Protein AF-A0A1Q7ZM59-F1 (afdb_monomer_lite)

Structure (mmCIF, N/CA/C/O backbone):
data_AF-A0A1Q7ZM59-F1
#
_entry.id   AF-A0A1Q7ZM59-F1
#
loop_
_atom_site.group_PDB
_atom_site.id
_atom_site.type_symbol
_atom_site.label_atom_id
_atom_site.label_alt_id
_atom_site.label_comp_id
_atom_site.label_asym_id
_atom_site.label_entity_id
_atom_site.label_seq_id
_atom_site.pdbx_PDB_ins_code
_atom_site.Cartn_x
_atom_site.Cartn_y
_atom_site.Cartn_z
_atom_site.occupancy
_atom_site.B_iso_or_equiv
_atom_site.auth_seq_id
_atom_site.auth_comp_id
_atom_site.auth_asym_id
_atom_site.auth_atom_id
_atom_site.pdbx_PDB_model_num
ATOM 1 N N . MET A 1 1 ? -10.257 23.407 2.665 1.00 45.22 1 MET A N 1
ATOM 2 C CA . MET A 1 1 ? -10.529 22.045 3.180 1.00 45.22 1 MET A CA 1
ATOM 3 C C . MET A 1 1 ? -11.907 22.000 3.833 1.00 45.22 1 MET A C 1
ATOM 5 O O . MET A 1 1 ? -12.238 22.964 4.520 1.00 45.22 1 MET A O 1
ATOM 9 N N . PRO A 1 2 ? -12.707 20.934 3.648 1.00 39.41 2 PRO A N 1
ATOM 10 C CA . PRO A 1 2 ? -13.997 20.777 4.325 1.00 39.41 2 PRO A CA 1
ATOM 11 C C . PRO A 1 2 ? -13.820 20.579 5.840 1.00 39.41 2 PRO A C 1
ATOM 13 O O . PRO A 1 2 ? -12.928 19.851 6.273 1.00 39.41 2 PRO A O 1
ATOM 16 N N . LYS A 1 3 ? -14.692 21.189 6.655 1.00 38.53 3 LYS A N 1
ATOM 17 C CA . LYS A 1 3 ? -14.668 21.105 8.133 1.00 38.53 3 LYS A CA 1
ATOM 18 C C . LYS A 1 3 ? -14.777 19.672 8.685 1.00 38.53 3 LYS A C 1
ATOM 20 O O . LYS A 1 3 ? -14.331 19.427 9.801 1.00 38.53 3 LYS A O 1
ATOM 25 N N . SER A 1 4 ? -15.332 18.731 7.920 1.00 41.28 4 SER A N 1
ATOM 26 C CA . SER A 1 4 ? -15.507 17.332 8.333 1.00 41.28 4 SER A CA 1
ATOM 27 C C . SER A 1 4 ? -14.197 16.543 8.417 1.00 41.28 4 SER A C 1
ATOM 29 O O . SER A 1 4 ? -14.085 15.667 9.266 1.00 41.28 4 SER A O 1
ATOM 31 N N . ALA A 1 5 ? -13.186 16.882 7.609 1.00 44.06 5 ALA A N 1
ATOM 32 C CA . ALA A 1 5 ? -11.885 16.208 7.642 1.00 44.06 5 ALA A CA 1
ATOM 33 C C . ALA A 1 5 ? -11.038 16.613 8.863 1.00 44.06 5 ALA A C 1
ATOM 35 O O . ALA A 1 5 ? -10.299 15.795 9.400 1.00 44.06 5 ALA A O 1
ATOM 36 N N . ARG A 1 6 ? -11.184 17.857 9.349 1.00 44.12 6 ARG A N 1
ATOM 37 C CA . ARG A 1 6 ? -10.455 18.353 10.532 1.00 44.12 6 ARG A CA 1
ATOM 38 C C . ARG A 1 6 ? -10.900 17.682 11.832 1.00 44.12 6 ARG A C 1
ATOM 40 O O . ARG A 1 6 ? -10.058 17.363 12.662 1.00 44.12 6 ARG A O 1
ATOM 47 N N . ARG A 1 7 ? -12.195 17.385 11.983 1.00 42.31 7 ARG A N 1
ATOM 48 C CA . ARG A 1 7 ? -12.730 16.757 13.206 1.00 42.31 7 ARG A CA 1
ATOM 49 C C . ARG A 1 7 ? -12.248 15.324 13.442 1.00 42.31 7 ARG A C 1
ATOM 51 O O . ARG A 1 7 ? -12.190 14.906 14.590 1.00 42.31 7 ARG A O 1
ATOM 58 N N . ALA A 1 8 ? -11.849 14.592 12.401 1.00 45.41 8 ALA A N 1
ATOM 59 C CA . ALA A 1 8 ? -11.234 13.270 12.565 1.00 45.41 8 ALA A CA 1
ATOM 60 C C . ALA A 1 8 ? -9.810 13.340 13.163 1.00 45.41 8 ALA A C 1
ATOM 62 O O . ALA A 1 8 ? -9.308 12.341 13.670 1.00 45.41 8 ALA A O 1
ATOM 63 N N . ALA A 1 9 ? -9.167 14.514 13.126 1.00 46.09 9 ALA A N 1
ATOM 64 C CA . ALA A 1 9 ? -7.798 14.730 13.592 1.00 46.09 9 ALA A CA 1
ATOM 65 C C . ALA A 1 9 ? -7.701 15.420 14.971 1.00 46.09 9 ALA A C 1
ATOM 67 O O . ALA A 1 9 ? -6.632 15.418 15.576 1.00 46.09 9 ALA A O 1
ATOM 68 N N . GLU A 1 10 ? -8.792 15.993 15.492 1.00 38.09 10 GLU A N 1
ATOM 69 C CA . GLU A 1 10 ? -8.786 16.866 16.685 1.00 38.09 10 GLU A CA 1
ATOM 70 C C . GLU A 1 10 ? -8.698 16.124 18.038 1.00 38.09 10 GLU A C 1
ATOM 72 O O . GLU A 1 10 ? -8.550 16.763 19.076 1.00 38.09 10 GLU A O 1
ATOM 77 N N . GLY A 1 11 ? -8.740 14.7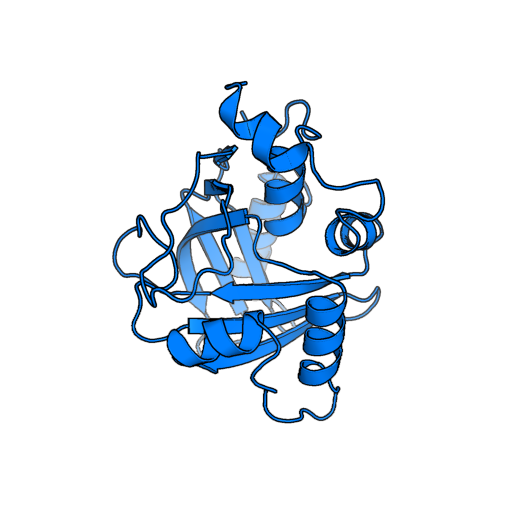87 18.051 1.00 38.75 11 GLY A N 1
ATOM 78 C CA . GLY A 1 11 ? -8.779 13.984 19.282 1.00 38.75 11 GLY A CA 1
ATOM 79 C C . GLY A 1 11 ? -7.482 13.285 19.689 1.00 38.75 11 GLY A C 1
ATOM 80 O O . GLY A 1 11 ? -7.510 12.512 20.642 1.00 38.75 11 GLY A O 1
ATOM 81 N N . VAL A 1 12 ? -6.359 13.479 18.988 1.00 43.91 12 VAL A N 1
ATOM 82 C CA . VAL A 1 12 ? -5.160 12.674 19.263 1.00 43.91 12 VAL A CA 1
ATOM 83 C C . VAL A 1 12 ? -3.925 13.552 19.445 1.00 43.91 12 VAL A C 1
ATOM 85 O O . VAL A 1 12 ? -3.435 14.199 18.518 1.00 43.91 12 VAL A O 1
ATOM 88 N N . THR A 1 13 ? -3.448 13.585 20.685 1.00 39.47 13 THR A N 1
ATOM 89 C CA . THR A 1 13 ? -2.282 14.323 21.175 1.00 39.47 13 THR A CA 1
ATOM 90 C C . THR A 1 13 ? -0.978 13.739 20.627 1.00 39.47 13 THR A C 1
ATOM 92 O O . THR A 1 13 ? -0.877 12.534 20.443 1.00 39.47 13 THR A O 1
ATOM 95 N N . ARG A 1 14 ? 0.027 14.608 20.401 1.00 38.72 14 ARG A N 1
ATOM 96 C CA . ARG A 1 14 ? 1.397 14.441 19.828 1.00 38.72 14 ARG A CA 1
ATOM 97 C C . ARG A 1 14 ? 2.054 13.040 19.727 1.00 38.72 14 ARG A C 1
ATOM 99 O O . ARG A 1 14 ? 2.905 12.865 18.856 1.00 38.72 14 ARG A O 1
ATOM 106 N N . GLN A 1 15 ? 1.673 12.027 20.501 1.00 48.38 15 GLN A N 1
ATOM 107 C CA . GLN A 1 15 ? 1.997 10.611 20.262 1.00 48.38 15 GLN A CA 1
ATOM 108 C C . GLN A 1 15 ? 1.377 10.034 18.964 1.00 48.38 15 GLN A C 1
ATOM 110 O O . GLN A 1 15 ? 1.897 9.061 18.427 1.00 48.38 15 GLN A O 1
ATOM 115 N N . THR A 1 16 ? 0.380 10.700 18.377 1.00 71.88 16 THR A N 1
ATOM 116 C CA . THR A 1 16 ? -0.575 10.251 17.338 1.00 71.88 16 THR A CA 1
ATOM 117 C C . THR A 1 16 ? -0.096 9.473 16.104 1.00 71.88 16 THR A C 1
ATOM 119 O O . THR A 1 16 ? -0.893 8.730 15.536 1.00 71.88 16 THR A O 1
ATOM 122 N N . TRP A 1 17 ? 1.144 9.621 15.639 1.00 86.50 17 TRP A N 1
ATOM 123 C CA . TRP A 1 17 ? 1.556 9.143 14.308 1.00 86.50 17 TRP A CA 1
ATOM 124 C C . TRP A 1 17 ? 2.933 8.472 14.325 1.00 86.50 17 TRP A C 1
ATOM 126 O O . TRP A 1 17 ? 3.764 8.735 13.460 1.00 86.50 17 TRP A O 1
ATOM 136 N N . ALA A 1 18 ? 3.201 7.637 15.335 1.00 87.50 18 ALA A N 1
ATOM 137 C CA . ALA A 1 18 ? 4.514 7.018 15.553 1.00 87.50 18 ALA A CA 1
ATOM 138 C C . ALA A 1 18 ? 5.056 6.289 14.308 1.00 87.50 18 ALA A C 1
ATOM 140 O O . ALA A 1 18 ? 6.168 6.586 13.885 1.00 87.50 18 ALA A O 1
ATOM 141 N N . VAL A 1 19 ? 4.241 5.444 13.663 1.00 88.88 19 VAL A N 1
ATOM 142 C CA . VAL A 1 19 ? 4.618 4.718 12.431 1.00 88.88 19 VAL A CA 1
ATOM 143 C C . VAL A 1 19 ? 4.991 5.668 11.291 1.00 88.88 19 VAL A C 1
ATOM 145 O O . VAL A 1 19 ? 5.983 5.460 10.603 1.00 88.88 19 VAL A O 1
ATOM 148 N N . TYR A 1 20 ? 4.219 6.739 11.095 1.00 90.00 20 TYR A N 1
ATOM 149 C CA . TYR A 1 20 ? 4.495 7.727 10.050 1.00 90.00 20 TYR A CA 1
ATOM 150 C C . TYR A 1 20 ? 5.773 8.520 10.334 1.00 90.00 20 TYR A C 1
ATOM 152 O O . TYR A 1 20 ? 6.576 8.734 9.433 1.00 90.00 20 TYR A O 1
ATOM 160 N N . ARG A 1 21 ? 6.010 8.919 11.589 1.00 88.81 21 ARG A N 1
ATOM 161 C CA . ARG A 1 21 ? 7.246 9.618 11.965 1.00 88.81 21 ARG A CA 1
ATOM 162 C C . ARG A 1 21 ? 8.478 8.733 11.803 1.00 88.81 21 ARG A C 1
ATOM 164 O O . ARG A 1 21 ? 9.453 9.200 11.232 1.00 88.81 21 ARG A O 1
ATOM 171 N N . ALA A 1 22 ? 8.400 7.479 12.240 1.00 86.00 22 ALA A N 1
ATOM 172 C CA . ALA A 1 22 ? 9.465 6.500 12.043 1.00 86.00 22 ALA A CA 1
ATOM 173 C C . ALA A 1 22 ? 9.734 6.278 10.539 1.00 86.00 22 ALA A C 1
ATOM 175 O O . ALA A 1 22 ? 10.873 6.300 10.082 1.00 86.00 22 ALA A O 1
ATOM 176 N N . GLY A 1 23 ? 8.674 6.234 9.724 1.00 85.44 23 GLY A N 1
ATOM 177 C CA . GLY A 1 23 ? 8.801 6.125 8.271 1.00 85.44 23 GLY A CA 1
ATOM 178 C C . GLY A 1 23 ? 9.510 7.316 7.616 1.00 85.44 23 GLY A C 1
ATOM 179 O O . GLY A 1 23 ? 10.153 7.138 6.586 1.00 85.44 23 GLY A O 1
ATOM 180 N N . LYS A 1 24 ? 9.448 8.524 8.204 1.00 85.00 24 LYS A N 1
ATOM 181 C CA . LYS A 1 24 ? 10.235 9.680 7.727 1.00 85.00 24 LYS A CA 1
ATOM 182 C C . LYS A 1 24 ? 11.731 9.528 8.000 1.00 85.00 24 LYS A C 1
ATOM 184 O O . LYS A 1 24 ? 12.518 10.098 7.256 1.00 85.00 24 LYS A O 1
ATOM 189 N N . SER A 1 25 ? 12.116 8.790 9.041 1.00 80.00 25 SER A N 1
ATOM 190 C CA . SER A 1 25 ? 13.517 8.504 9.374 1.00 80.00 25 SER A CA 1
ATOM 191 C C . SER A 1 25 ? 14.053 7.232 8.707 1.00 80.00 25 SER A C 1
ATOM 193 O O . SER A 1 25 ? 15.122 6.775 9.080 1.00 80.00 25 SER A O 1
ATOM 195 N N . GLY A 1 26 ? 13.327 6.652 7.745 1.00 70.31 26 GLY A N 1
ATOM 196 C CA . GLY A 1 26 ? 13.789 5.498 6.964 1.00 70.31 26 GLY A CA 1
ATOM 197 C C . GLY A 1 26 ? 13.505 4.126 7.580 1.00 70.31 26 GLY A C 1
ATOM 198 O O . GLY A 1 26 ? 13.622 3.134 6.873 1.00 70.31 26 GLY A O 1
ATOM 199 N N . ALA A 1 27 ? 13.044 4.060 8.833 1.00 69.75 27 ALA A N 1
ATOM 200 C CA . ALA A 1 27 ? 12.775 2.805 9.532 1.00 69.75 27 ALA A CA 1
ATOM 201 C C . ALA A 1 27 ? 11.332 2.754 10.037 1.00 69.75 27 ALA A C 1
ATOM 203 O O . ALA A 1 27 ? 10.945 3.539 10.904 1.00 69.75 27 ALA A O 1
ATOM 204 N N . ALA A 1 28 ? 10.510 1.841 9.517 1.00 79.25 28 ALA A N 1
ATOM 205 C CA . ALA A 1 28 ? 9.159 1.662 10.042 1.00 79.25 28 ALA A CA 1
ATOM 206 C C . ALA A 1 28 ? 8.563 0.292 9.750 1.00 79.25 28 ALA A C 1
ATOM 208 O O . ALA A 1 28 ? 8.441 -0.122 8.596 1.00 79.25 28 ALA A O 1
ATOM 209 N N . MET A 1 29 ? 8.007 -0.304 10.803 1.00 82.75 29 MET A N 1
ATOM 210 C CA . MET A 1 29 ? 7.057 -1.394 10.670 1.00 82.75 29 MET A CA 1
ATOM 211 C C . MET A 1 29 ? 5.691 -0.849 10.232 1.00 82.75 29 MET A C 1
ATOM 213 O O . MET A 1 29 ? 5.062 -0.049 10.927 1.00 82.75 29 MET A O 1
ATOM 217 N N . GLN A 1 30 ? 5.216 -1.293 9.073 1.00 87.31 30 GLN A N 1
ATOM 218 C CA . GLN A 1 30 ? 3.926 -0.936 8.497 1.00 87.31 30 GLN A CA 1
ATOM 219 C C . GLN A 1 30 ? 3.013 -2.162 8.471 1.00 87.31 30 GLN A C 1
ATOM 221 O O . GLN A 1 30 ? 3.314 -3.167 7.825 1.00 87.31 30 GLN A O 1
ATOM 226 N N . LEU A 1 31 ? 1.852 -2.042 9.112 1.00 89.94 31 LEU A N 1
ATOM 227 C CA . LEU A 1 31 ? 0.746 -2.984 8.981 1.00 89.94 31 LEU A CA 1
ATOM 228 C C . LEU A 1 31 ? -0.233 -2.470 7.923 1.00 89.94 31 LEU A C 1
ATOM 230 O O . LEU A 1 31 ? -0.660 -1.313 7.963 1.00 89.94 31 LEU A O 1
ATOM 234 N N . ARG A 1 32 ? -0.624 -3.334 6.986 1.00 92.81 32 ARG A N 1
ATOM 235 C CA . ARG A 1 32 ? -1.647 -3.011 5.988 1.00 92.81 32 ARG A CA 1
ATOM 236 C C . ARG A 1 32 ? -2.589 -4.176 5.743 1.00 92.81 32 ARG A C 1
ATOM 238 O O . ARG A 1 32 ? -2.190 -5.335 5.764 1.00 92.81 32 ARG A O 1
ATOM 245 N N . LEU A 1 33 ? -3.827 -3.833 5.423 1.00 92.94 33 LEU A N 1
ATOM 246 C CA . LEU A 1 33 ? -4.801 -4.763 4.878 1.00 92.94 33 LEU A CA 1
ATOM 247 C C . LEU A 1 33 ? -4.896 -4.556 3.373 1.00 92.94 33 LEU A C 1
ATOM 249 O O . LEU A 1 33 ? -4.941 -3.420 2.895 1.00 92.94 33 LEU A O 1
ATOM 253 N N . ARG A 1 34 ? -4.900 -5.654 2.622 1.00 94.94 34 ARG A N 1
ATOM 254 C CA . ARG A 1 34 ? -4.980 -5.629 1.165 1.00 94.94 34 ARG A CA 1
ATOM 255 C C . ARG A 1 34 ? -6.097 -6.527 0.668 1.00 94.94 34 ARG A C 1
ATOM 257 O O . ARG A 1 34 ? -6.146 -7.711 0.983 1.00 94.94 34 ARG A O 1
ATOM 264 N N . GLU A 1 35 ? -6.905 -5.962 -0.214 1.00 94.00 35 GLU A N 1
ATOM 265 C CA . GLU A 1 35 ? -7.943 -6.658 -0.965 1.00 94.00 35 GLU A CA 1
ATOM 266 C C . GLU A 1 35 ? -7.642 -6.566 -2.463 1.00 94.00 35 GLU A C 1
ATOM 268 O O . GLU A 1 35 ? -7.011 -5.613 -2.933 1.00 94.00 35 GLU A O 1
ATOM 273 N N . TYR A 1 36 ? -8.094 -7.564 -3.218 1.00 93.12 36 TYR A N 1
ATOM 274 C CA . TYR A 1 36 ? -8.044 -7.556 -4.677 1.00 93.12 36 TYR A CA 1
ATOM 275 C C . TYR A 1 36 ? -9.469 -7.555 -5.218 1.00 93.12 36 TYR A C 1
ATOM 277 O O . TYR A 1 36 ? -10.282 -8.399 -4.845 1.00 93.12 36 TYR A O 1
ATOM 285 N N . HIS A 1 37 ? -9.762 -6.622 -6.121 1.00 91.62 37 HIS A N 1
ATOM 286 C CA . HIS A 1 37 ? -11.094 -6.457 -6.693 1.00 91.62 37 HIS A CA 1
ATOM 287 C C . HIS A 1 37 ? -11.026 -6.385 -8.216 1.00 91.62 37 HIS A C 1
ATOM 289 O O . HIS A 1 37 ? -10.063 -5.870 -8.782 1.00 91.62 37 HIS A O 1
ATOM 295 N N . ARG A 1 38 ? -12.083 -6.868 -8.880 1.00 89.12 38 ARG A N 1
ATOM 296 C CA . ARG A 1 38 ? -12.261 -6.714 -10.336 1.00 89.12 38 ARG A CA 1
ATOM 297 C C . ARG A 1 38 ? -12.665 -5.291 -10.715 1.00 89.12 38 ARG A C 1
ATOM 299 O O . ARG A 1 38 ? -12.299 -4.805 -11.777 1.00 89.12 38 ARG A O 1
ATOM 306 N N . THR A 1 39 ? -13.431 -4.641 -9.846 1.00 89.12 39 THR A N 1
ATOM 307 C CA . THR A 1 39 ? -13.914 -3.269 -10.000 1.00 89.12 39 THR A CA 1
ATOM 308 C C . THR A 1 39 ? -13.543 -2.464 -8.768 1.00 89.12 39 THR A C 1
ATOM 310 O O . THR A 1 39 ? -13.395 -3.012 -7.678 1.00 89.12 39 THR A O 1
ATOM 313 N N . ARG A 1 40 ? -13.408 -1.149 -8.930 1.00 89.69 40 ARG A N 1
ATOM 314 C CA . ARG A 1 40 ? -13.050 -0.249 -7.834 1.00 89.69 40 ARG A CA 1
ATOM 315 C C . ARG A 1 40 ? -14.087 -0.326 -6.697 1.00 89.69 40 ARG A C 1
ATOM 317 O O . ARG A 1 40 ? -15.259 -0.048 -6.963 1.00 89.69 40 ARG A O 1
ATOM 324 N N . PRO A 1 41 ? -13.690 -0.686 -5.464 1.00 90.94 41 PRO A N 1
ATOM 325 C CA . PRO A 1 41 ? -14.628 -0.819 -4.358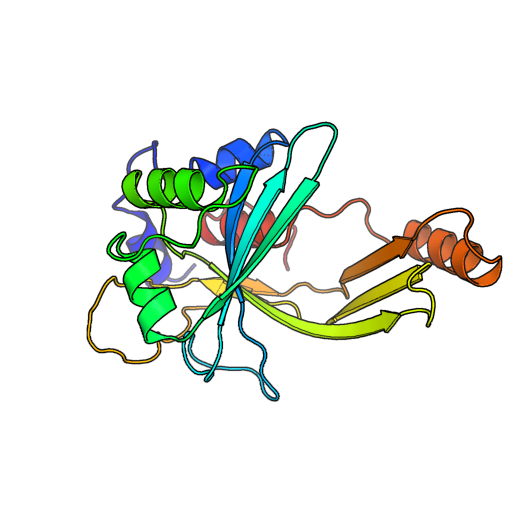 1.00 90.94 41 PRO A CA 1
ATOM 326 C C . PRO A 1 41 ? -14.970 0.552 -3.757 1.00 90.94 41 PRO A C 1
ATOM 328 O O . PRO A 1 41 ? -14.166 1.488 -3.822 1.00 90.94 41 PRO A O 1
ATOM 331 N N . ARG A 1 42 ? -16.165 0.658 -3.167 1.00 90.00 42 ARG A N 1
ATOM 332 C CA . ARG A 1 42 ? -16.613 1.832 -2.393 1.00 90.00 42 ARG A CA 1
ATOM 333 C C . ARG A 1 42 ? -16.394 1.669 -0.886 1.00 90.00 42 ARG A C 1
ATOM 335 O O . ARG A 1 42 ? -16.371 2.666 -0.171 1.00 90.00 42 ARG A O 1
ATOM 342 N N . ASP A 1 43 ? -16.150 0.438 -0.450 1.00 89.88 43 ASP A N 1
ATOM 343 C CA . ASP A 1 43 ? -16.021 0.033 0.946 1.00 89.88 43 ASP A CA 1
ATOM 344 C C . ASP A 1 43 ? -14.792 -0.876 1.118 1.00 89.88 43 ASP A C 1
ATOM 346 O O . ASP A 1 43 ? -14.333 -1.493 0.152 1.00 89.88 43 ASP A O 1
ATOM 350 N N . VAL A 1 44 ? -14.264 -0.970 2.339 1.00 88.06 44 VAL A N 1
ATOM 351 C CA . VAL A 1 44 ? -13.271 -1.987 2.739 1.00 88.06 44 VAL A CA 1
ATOM 352 C C . VAL A 1 44 ? -13.941 -3.145 3.475 1.00 88.06 44 VAL A C 1
ATOM 354 O O . VAL A 1 44 ? -15.031 -2.987 4.028 1.00 88.06 44 VAL A O 1
ATOM 357 N N . PHE A 1 45 ? -13.272 -4.298 3.516 1.00 85.88 45 PHE A N 1
ATOM 358 C CA . PHE A 1 45 ? -13.816 -5.580 3.981 1.00 85.88 45 PHE A CA 1
ATOM 359 C C . PHE A 1 45 ? -15.040 -6.023 3.170 1.00 85.88 45 PHE A C 1
ATOM 361 O O . PHE A 1 45 ? -16.003 -6.559 3.721 1.00 85.88 45 PHE A O 1
ATOM 368 N N . GLY A 1 46 ? -15.009 -5.764 1.861 1.00 78.44 46 GLY A N 1
ATOM 369 C CA . GLY A 1 46 ? -16.060 -6.160 0.921 1.00 78.44 46 GLY A CA 1
ATOM 370 C C . GLY A 1 46 ? -15.722 -7.420 0.119 1.00 78.44 46 GLY A C 1
ATOM 371 O O . GLY A 1 46 ? -16.597 -7.985 -0.532 1.00 78.44 46 GLY A O 1
ATOM 372 N N . SER A 1 47 ? -14.460 -7.859 0.124 1.00 76.69 47 SER A N 1
ATOM 373 C CA . SER A 1 47 ? -14.022 -9.087 -0.556 1.00 76.69 47 SER A CA 1
ATOM 374 C C . SER A 1 47 ? -14.208 -10.337 0.315 1.00 76.69 47 SER A C 1
ATOM 376 O O . SER A 1 47 ? -14.431 -10.235 1.512 1.00 76.69 47 SER A O 1
ATOM 378 N N . GLY A 1 48 ? -14.132 -11.538 -0.273 1.00 73.50 48 GLY A N 1
ATOM 379 C CA . GLY A 1 48 ? -14.157 -12.798 0.489 1.00 73.50 48 GLY A CA 1
ATOM 380 C C . GLY A 1 48 ? -12.808 -13.179 1.118 1.00 73.50 48 GLY A C 1
ATOM 381 O O . GLY A 1 48 ? -12.742 -14.101 1.928 1.00 73.50 48 GLY A O 1
ATOM 382 N N . THR A 1 49 ? -11.716 -12.505 0.739 1.00 85.50 49 THR A N 1
ATOM 383 C CA . THR A 1 49 ? -10.359 -12.797 1.223 1.00 85.50 49 THR A CA 1
ATOM 384 C C . THR A 1 49 ? -9.532 -11.519 1.290 1.00 85.50 49 THR A C 1
ATOM 386 O O . THR A 1 49 ? -9.333 -10.846 0.277 1.00 85.50 49 THR A O 1
ATOM 389 N N . LEU A 1 50 ? -8.985 -11.244 2.472 1.00 91.50 50 LEU A N 1
ATOM 390 C CA . LEU A 1 50 ? -8.028 -10.173 2.726 1.00 91.50 50 LEU A CA 1
ATOM 391 C C . LEU A 1 50 ? -6.630 -10.738 2.936 1.00 91.50 50 LEU A C 1
ATOM 393 O O . LEU A 1 50 ? -6.447 -11.881 3.343 1.00 91.50 50 LEU A O 1
ATOM 397 N N . TRP A 1 51 ? -5.639 -9.883 2.728 1.00 93.69 51 TRP A N 1
ATOM 398 C CA . TRP A 1 51 ? -4.267 -10.129 3.134 1.00 93.69 51 TRP A CA 1
ATOM 399 C C . TRP A 1 51 ? -3.897 -9.152 4.240 1.00 93.69 51 TRP A C 1
ATOM 401 O O . TRP A 1 51 ? -3.895 -7.941 4.007 1.00 93.69 51 TRP A O 1
ATOM 411 N N . ILE A 1 52 ? -3.560 -9.672 5.416 1.00 92.38 52 ILE A N 1
ATOM 412 C CA . ILE A 1 52 ? -2.816 -8.909 6.418 1.00 92.38 52 ILE A CA 1
ATOM 413 C C . ILE A 1 52 ? -1.365 -8.939 5.962 1.00 92.38 52 ILE A C 1
ATOM 415 O O . ILE A 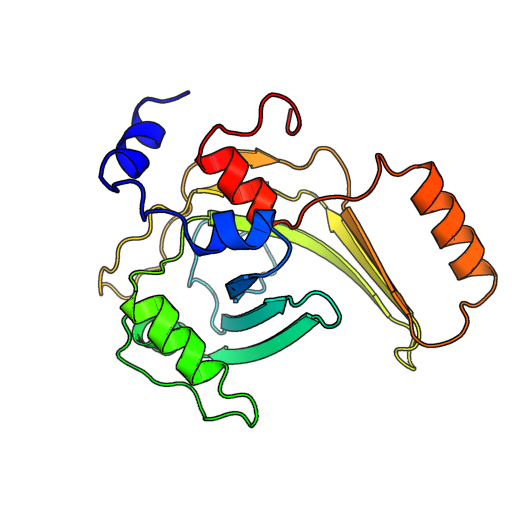1 52 ? -0.806 -10.020 5.808 1.00 92.38 52 ILE A O 1
ATOM 419 N N . GLU A 1 53 ? -0.776 -7.783 5.672 1.00 92.94 53 GLU A N 1
ATOM 420 C CA . GLU A 1 53 ? 0.613 -7.688 5.233 1.00 92.94 53 GLU A CA 1
ATOM 421 C C . GLU A 1 53 ? 1.418 -6.834 6.215 1.00 92.94 53 GLU A C 1
ATOM 423 O O . GLU A 1 53 ? 1.034 -5.703 6.533 1.00 92.94 53 GLU A O 1
ATOM 428 N N . PHE A 1 54 ? 2.563 -7.365 6.625 1.00 89.06 54 PHE A N 1
ATOM 429 C CA . PHE A 1 54 ? 3.556 -6.670 7.432 1.00 89.06 54 PHE A CA 1
ATOM 430 C C . PHE A 1 54 ? 4.716 -6.286 6.539 1.00 89.06 54 PHE A C 1
ATOM 432 O O . PHE A 1 54 ? 5.149 -7.078 5.700 1.00 89.06 54 PHE A O 1
ATOM 439 N N . LYS A 1 55 ? 5.180 -5.051 6.680 1.00 87.19 55 LYS A N 1
ATOM 440 C CA . LYS A 1 55 ? 6.422 -4.593 6.077 1.00 87.19 55 LYS A CA 1
ATOM 441 C C . LYS A 1 55 ? 7.304 -4.063 7.187 1.00 87.19 55 LYS A C 1
ATOM 443 O O . LYS A 1 55 ? 6.837 -3.209 7.931 1.00 87.19 55 LYS A O 1
ATOM 448 N N . ASP A 1 56 ? 8.523 -4.555 7.286 1.00 83.06 56 ASP A N 1
ATOM 449 C CA . ASP A 1 56 ? 9.523 -4.008 8.193 1.00 83.06 56 ASP A CA 1
ATOM 450 C C . ASP A 1 56 ? 10.674 -3.491 7.344 1.00 83.06 56 ASP A C 1
ATOM 452 O O . ASP A 1 56 ? 11.299 -4.258 6.613 1.00 83.06 56 ASP A O 1
ATOM 456 N N . ASP A 1 57 ? 10.843 -2.174 7.349 1.00 76.62 57 ASP A N 1
ATOM 457 C CA . ASP A 1 57 ? 11.920 -1.499 6.637 1.00 76.62 57 ASP A CA 1
ATOM 458 C C . ASP A 1 57 ? 13.016 -1.166 7.652 1.00 76.62 57 ASP A C 1
ATOM 460 O O . ASP A 1 57 ? 12.765 -0.378 8.569 1.00 76.62 57 ASP A O 1
ATOM 464 N N . ASP A 1 58 ? 14.193 -1.767 7.485 1.00 69.38 58 ASP A N 1
ATOM 465 C CA . ASP A 1 58 ? 15.443 -1.346 8.120 1.00 69.38 58 ASP A CA 1
ATOM 466 C C . ASP A 1 58 ? 16.399 -0.739 7.067 1.00 69.38 58 ASP A C 1
ATOM 468 O O . ASP A 1 58 ? 16.072 -0.686 5.877 1.00 69.38 58 ASP A O 1
ATOM 472 N N . GLU A 1 59 ? 17.541 -0.192 7.499 1.00 60.59 59 GLU A N 1
ATOM 473 C CA . GLU A 1 59 ? 18.478 0.520 6.610 1.00 60.59 59 GLU A CA 1
ATOM 474 C C . GLU A 1 59 ? 19.116 -0.382 5.535 1.00 60.59 59 GLU A C 1
ATOM 476 O O . GLU A 1 59 ? 19.521 0.118 4.485 1.00 60.59 59 GLU A O 1
ATOM 481 N N . GLU A 1 60 ? 19.182 -1.697 5.759 1.00 62.31 60 GLU A N 1
ATOM 482 C CA . GLU A 1 60 ? 19.865 -2.655 4.878 1.00 62.31 60 GLU A CA 1
ATOM 483 C C . GLU A 1 60 ? 18.888 -3.586 4.141 1.00 62.31 60 GLU A C 1
ATOM 485 O O . GLU A 1 60 ? 19.173 -4.075 3.044 1.00 62.31 60 GLU A O 1
ATOM 490 N N . THR A 1 61 ? 17.711 -3.823 4.717 1.00 67.44 61 THR A N 1
ATOM 491 C CA . THR A 1 61 ? 16.786 -4.883 4.332 1.00 67.44 61 THR A CA 1
ATOM 492 C C . THR A 1 61 ? 15.332 -4.447 4.504 1.00 67.44 61 THR A C 1
ATOM 494 O O . THR A 1 61 ? 14.926 -3.831 5.484 1.00 67.44 61 THR A O 1
ATOM 497 N N . SER A 1 62 ? 14.493 -4.831 3.541 1.00 77.81 62 SER A N 1
ATOM 498 C CA . SER A 1 62 ? 13.039 -4.691 3.644 1.00 77.81 62 SER A CA 1
ATOM 499 C C . SER A 1 62 ? 12.408 -6.073 3.679 1.00 77.81 62 SER A C 1
ATOM 501 O O . SER A 1 62 ? 12.565 -6.870 2.748 1.00 77.81 62 SER A O 1
ATOM 503 N N . LEU A 1 63 ? 11.678 -6.358 4.750 1.00 82.50 63 LEU A N 1
ATOM 504 C CA . LEU A 1 63 ? 10.983 -7.620 4.948 1.00 82.50 63 LEU A CA 1
ATOM 505 C C . LEU A 1 63 ? 9.502 -7.447 4.693 1.00 82.50 63 LEU A C 1
ATOM 507 O O . LEU A 1 63 ? 8.902 -6.421 5.015 1.00 82.50 63 LEU A O 1
ATOM 511 N N . LYS A 1 64 ? 8.897 -8.473 4.098 1.00 87.31 64 LYS A N 1
ATOM 512 C CA . LYS A 1 64 ? 7.464 -8.494 3.859 1.00 87.31 64 LYS A CA 1
ATOM 513 C C . LYS A 1 64 ? 6.895 -9.881 4.093 1.00 87.31 64 LYS A C 1
ATOM 515 O O . LYS A 1 64 ? 7.201 -10.804 3.344 1.00 87.31 64 LYS A O 1
ATOM 520 N N . GLU A 1 65 ? 5.936 -9.956 5.001 1.00 88.38 65 GLU A N 1
ATOM 521 C CA . GLU A 1 65 ? 5.120 -11.145 5.228 1.00 88.38 65 GLU A CA 1
ATOM 522 C C . GLU A 1 65 ? 3.647 -10.858 4.969 1.00 88.38 65 GLU A C 1
ATOM 524 O O . GLU A 1 65 ? 3.201 -9.703 4.964 1.00 88.38 65 GLU A O 1
ATOM 529 N N . ARG A 1 66 ? 2.886 -11.914 4.667 1.00 90.56 66 ARG A N 1
ATOM 530 C CA . ARG A 1 66 ? 1.447 -11.795 4.450 1.00 90.56 66 ARG A CA 1
ATOM 531 C C . ARG A 1 66 ? 0.681 -13.054 4.825 1.00 90.56 66 ARG A C 1
ATOM 533 O O . ARG A 1 66 ? 1.076 -14.151 4.445 1.00 90.56 66 ARG A O 1
ATOM 540 N N . PHE A 1 67 ? -0.484 -12.856 5.428 1.00 90.19 67 PHE A N 1
ATOM 541 C CA . PHE A 1 67 ? -1.417 -13.911 5.809 1.00 90.19 67 PHE A CA 1
ATOM 542 C C . PHE A 1 67 ? -2.753 -13.692 5.101 1.00 90.19 67 PHE A C 1
ATOM 544 O O . PHE A 1 67 ? -3.336 -12.608 5.186 1.00 90.19 67 PHE A O 1
ATOM 551 N N . GLY A 1 68 ? -3.217 -14.704 4.365 1.00 92.06 68 GLY A N 1
ATOM 552 C CA . GLY A 1 68 ? -4.545 -14.706 3.752 1.00 92.06 68 GLY A CA 1
ATOM 553 C C . GLY A 1 68 ? -5.602 -15.053 4.798 1.00 92.06 68 GLY A C 1
ATOM 554 O O . GLY A 1 68 ? -5.502 -16.095 5.438 1.00 92.06 68 GLY A O 1
ATOM 555 N N . VAL A 1 69 ? -6.596 -14.188 4.984 1.00 91.19 69 VAL A N 1
ATOM 556 C CA . VAL A 1 69 ? -7.587 -14.290 6.063 1.00 91.19 69 VAL A CA 1
ATOM 557 C C . VAL A 1 69 ? -8.992 -13.910 5.589 1.00 91.19 69 VAL A C 1
ATOM 559 O O . VAL A 1 69 ? -9.169 -13.231 4.575 1.00 91.19 69 VAL A O 1
ATOM 562 N N . THR A 1 70 ? -10.010 -14.327 6.341 1.00 90.69 70 THR A N 1
ATOM 563 C CA . THR A 1 70 ? -11.394 -13.868 6.145 1.00 90.69 70 THR A CA 1
ATOM 564 C C . THR A 1 70 ? -11.598 -12.469 6.735 1.00 90.69 70 THR A C 1
ATOM 566 O O . THR A 1 70 ? -10.817 -12.013 7.573 1.00 90.69 70 THR A O 1
ATOM 569 N N . ASN A 1 71 ? -12.686 -11.791 6.356 1.00 88.25 71 ASN A N 1
ATOM 570 C CA . ASN A 1 71 ? -13.014 -10.462 6.893 1.00 88.25 71 ASN A CA 1
ATOM 571 C C . ASN A 1 71 ? -13.234 -10.496 8.407 1.00 88.25 71 ASN A C 1
ATOM 573 O O . ASN A 1 71 ? -12.780 -9.597 9.110 1.00 88.25 71 ASN A O 1
ATOM 577 N N . ALA A 1 72 ? -13.901 -11.541 8.905 1.00 86.94 72 ALA A N 1
ATOM 578 C CA . ALA A 1 72 ? -14.125 -11.733 10.333 1.00 86.94 72 ALA A CA 1
ATOM 579 C C . ALA A 1 72 ? -12.795 -11.856 11.090 1.00 86.94 72 ALA A C 1
ATOM 581 O O . ALA A 1 72 ? -12.591 -11.178 12.096 1.00 86.94 72 ALA A O 1
ATOM 582 N N . LEU A 1 73 ? -11.860 -12.647 10.556 1.00 89.19 73 LEU A N 1
ATOM 583 C CA . LEU A 1 73 ? -10.552 -12.839 11.171 1.00 89.19 73 LEU A CA 1
ATOM 584 C C . LEU A 1 73 ? -9.701 -11.565 11.128 1.00 89.19 73 LEU A C 1
ATOM 586 O O . LEU A 1 73 ? -9.097 -11.203 12.130 1.00 89.19 73 LEU A O 1
ATOM 590 N N . ALA A 1 74 ? -9.702 -10.842 10.005 1.00 89.50 74 ALA A N 1
ATOM 591 C CA . ALA A 1 74 ? -8.996 -9.567 9.889 1.00 89.50 74 ALA A CA 1
ATOM 592 C C . ALA A 1 74 ? -9.515 -8.522 10.891 1.00 89.50 74 ALA A C 1
ATOM 594 O O . ALA A 1 74 ? -8.726 -7.777 11.468 1.00 89.50 74 ALA A O 1
ATOM 595 N N . ARG A 1 75 ? -10.833 -8.472 11.120 1.00 87.81 75 ARG A N 1
ATOM 596 C CA . ARG A 1 75 ? -11.445 -7.579 12.116 1.00 87.81 75 ARG A CA 1
ATOM 597 C C . ARG A 1 75 ? -11.070 -7.968 13.539 1.00 87.81 75 ARG A C 1
ATOM 599 O O . ARG A 1 75 ? -10.664 -7.096 14.297 1.00 87.81 75 ARG A O 1
ATOM 606 N N . SER A 1 76 ? -11.163 -9.254 13.873 1.00 88.25 76 SER A N 1
ATOM 607 C CA . SER A 1 76 ? -10.755 -9.773 15.182 1.00 88.25 76 SER A CA 1
ATOM 608 C C . SER A 1 76 ? -9.269 -9.502 15.451 1.00 88.25 76 SER A C 1
ATOM 610 O O . SER A 1 76 ? -8.909 -8.996 16.512 1.00 88.25 76 SER A O 1
ATOM 612 N N . PHE A 1 77 ? -8.413 -9.695 14.443 1.00 89.75 77 PHE A N 1
ATOM 613 C CA . PHE A 1 77 ? -7.000 -9.324 14.502 1.00 89.75 77 PHE A CA 1
ATOM 614 C C . PHE A 1 77 ? -6.804 -7.828 14.788 1.00 89.75 77 PHE A C 1
ATOM 616 O O . PHE A 1 77 ? -6.097 -7.491 15.727 1.00 89.75 77 PHE A O 1
ATOM 623 N N . LEU A 1 78 ? -7.465 -6.922 14.054 1.00 88.62 78 LEU A N 1
ATOM 624 C CA . LEU A 1 78 ? -7.349 -5.471 14.285 1.00 88.62 78 LEU A CA 1
ATOM 625 C C . LEU A 1 78 ? -7.830 -5.011 15.671 1.00 88.62 78 LEU A C 1
ATOM 627 O O . LEU A 1 78 ? -7.482 -3.909 16.092 1.00 88.62 78 LEU A O 1
ATOM 631 N N . ARG A 1 79 ? -8.640 -5.819 16.360 1.00 86.31 79 ARG A N 1
ATOM 632 C CA . ARG A 1 79 ? -9.072 -5.571 17.743 1.00 86.31 79 ARG A CA 1
ATOM 633 C C . ARG A 1 79 ? -8.123 -6.163 18.790 1.00 86.31 79 ARG A C 1
ATOM 635 O O . ARG A 1 79 ? -8.341 -5.945 19.975 1.00 86.31 79 ARG A O 1
ATOM 642 N N . GLY A 1 80 ? -7.090 -6.894 18.369 1.00 86.44 80 GLY A N 1
ATOM 643 C CA . GLY A 1 80 ? -6.180 -7.613 19.263 1.00 86.44 80 GLY A CA 1
ATOM 644 C C . GLY A 1 80 ? -6.774 -8.898 19.852 1.00 86.44 80 GLY A C 1
ATOM 645 O O . GLY A 1 80 ? -6.229 -9.446 20.802 1.00 86.44 80 GLY A O 1
ATOM 646 N N . GLU A 1 81 ? -7.896 -9.389 19.316 1.00 88.38 81 GLU A N 1
ATOM 647 C CA . GLU A 1 81 ? -8.586 -10.594 19.813 1.00 88.38 81 GLU A CA 1
ATOM 648 C C . GLU A 1 81 ? -8.038 -11.891 19.211 1.00 88.38 81 GLU A C 1
ATOM 650 O O . GLU A 1 81 ? -8.293 -12.980 19.723 1.00 88.38 81 GLU A O 1
ATOM 655 N N . HIS A 1 82 ? -7.315 -11.787 18.098 1.00 85.69 82 HIS A N 1
ATOM 656 C CA . HIS A 1 82 ? -6.752 -12.932 17.401 1.00 85.69 82 HIS A CA 1
ATOM 657 C C . HIS A 1 82 ? -5.269 -12.724 17.147 1.00 85.69 82 HIS A C 1
ATOM 659 O O . HIS A 1 82 ? -4.878 -11.697 16.594 1.00 85.69 82 HIS A O 1
ATOM 665 N N . VAL A 1 83 ? -4.470 -13.733 17.489 1.00 81.69 83 VAL A N 1
ATOM 666 C CA . VAL A 1 83 ? -3.024 -13.773 17.261 1.00 81.69 83 VAL A CA 1
ATOM 667 C C . VAL A 1 83 ? -2.759 -14.578 15.994 1.00 81.69 83 VAL A C 1
ATOM 669 O O . VAL A 1 83 ? -3.269 -15.686 15.842 1.00 81.69 83 VAL A O 1
ATOM 672 N N . LEU A 1 84 ? -2.001 -13.998 15.064 1.00 82.12 84 LEU A N 1
ATOM 673 C CA . LEU A 1 84 ? -1.594 -14.696 13.846 1.00 82.12 84 LEU A CA 1
ATOM 674 C C . LEU A 1 84 ? -0.557 -15.781 14.178 1.00 82.12 84 LEU A C 1
ATOM 676 O O . LEU A 1 84 ? 0.086 -15.685 15.222 1.00 82.12 84 LEU A O 1
ATOM 680 N N . PRO A 1 85 ? -0.387 -16.801 13.316 1.00 79.69 85 PRO A N 1
ATOM 681 C CA . PRO A 1 85 ? 0.618 -17.838 13.531 1.00 79.69 85 PRO A CA 1
ATOM 682 C C . PRO A 1 85 ? 2.007 -17.246 13.786 1.00 79.69 85 PRO A C 1
ATOM 684 O O . PRO A 1 85 ? 2.368 -16.248 13.161 1.00 79.69 85 PRO A O 1
ATOM 687 N N . GLU A 1 86 ? 2.774 -17.877 14.676 1.00 72.25 86 GLU A N 1
ATOM 688 C CA . GLU A 1 86 ? 4.170 -17.505 14.901 1.00 72.25 86 GLU A CA 1
ATOM 689 C C . GLU A 1 86 ? 4.988 -17.718 13.622 1.00 72.25 86 GLU A C 1
ATOM 691 O O . GLU A 1 86 ? 4.893 -18.752 12.955 1.00 72.25 86 GLU A O 1
ATOM 696 N N . ASP A 1 87 ? 5.797 -16.716 13.297 1.00 76.75 87 ASP A N 1
ATOM 697 C CA . ASP A 1 87 ? 6.820 -16.761 12.263 1.00 76.75 87 ASP A CA 1
ATOM 698 C C . ASP A 1 87 ? 8.208 -16.693 12.926 1.00 76.75 87 ASP A C 1
ATOM 700 O O . ASP A 1 87 ? 8.350 -16.224 14.058 1.00 76.75 87 ASP A O 1
ATOM 704 N N . GLU A 1 88 ? 9.253 -17.151 12.231 1.00 68.62 88 GLU A N 1
ATOM 705 C CA . GLU A 1 88 ? 10.631 -17.169 12.759 1.00 68.62 88 GLU A CA 1
ATOM 706 C C . GLU A 1 88 ? 11.138 -15.778 13.191 1.00 68.62 88 GLU A C 1
ATOM 708 O O . GLU A 1 88 ? 12.110 -15.670 13.939 1.00 68.62 88 GLU A O 1
ATOM 713 N N . ARG A 1 89 ? 10.497 -14.704 12.718 1.00 72.31 89 ARG A N 1
ATOM 714 C CA . ARG A 1 89 ? 10.894 -13.304 12.916 1.00 72.31 89 ARG A CA 1
ATOM 715 C C . ARG A 1 89 ? 9.964 -12.549 13.871 1.00 72.31 89 ARG A C 1
ATOM 717 O O . ARG A 1 89 ? 10.181 -11.357 14.103 1.00 72.31 89 ARG A O 1
ATOM 724 N N . ARG A 1 90 ? 8.968 -13.231 14.448 1.00 82.69 90 ARG A N 1
ATOM 725 C CA . ARG A 1 90 ? 7.957 -12.711 15.378 1.00 82.69 90 ARG A CA 1
ATOM 726 C C . ARG A 1 90 ? 7.237 -11.457 14.849 1.00 82.69 90 ARG A C 1
ATOM 728 O O . ARG A 1 90 ? 6.852 -10.585 15.635 1.00 82.69 90 ARG A O 1
ATOM 735 N N . LEU A 1 91 ? 7.034 -11.331 13.530 1.00 80.75 91 LEU A N 1
ATOM 736 C CA . LEU A 1 91 ? 6.312 -10.187 12.946 1.00 80.75 91 LEU A CA 1
ATOM 737 C C . LEU A 1 91 ? 4.852 -10.154 13.406 1.00 80.75 91 LEU A C 1
ATOM 739 O O . LEU A 1 91 ? 4.324 -9.071 13.674 1.00 80.75 91 LEU A 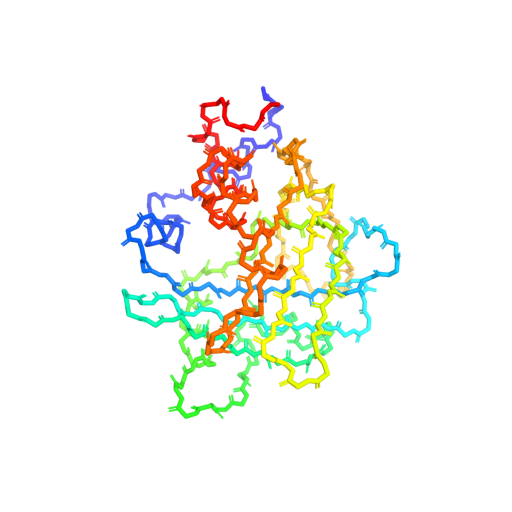O 1
ATOM 743 N N . GLY A 1 92 ? 4.222 -11.321 13.560 1.00 81.38 92 GLY A N 1
ATOM 744 C CA . GLY A 1 92 ? 2.886 -11.439 14.150 1.00 81.38 92 GLY A CA 1
ATOM 745 C C . GLY A 1 92 ? 2.782 -10.824 15.553 1.00 81.38 92 GLY A C 1
ATOM 746 O O . GLY A 1 92 ? 1.840 -10.082 15.830 1.00 81.38 92 GLY A O 1
ATOM 747 N N . GLU A 1 93 ? 3.766 -11.061 16.422 1.00 83.56 93 GLU A N 1
ATOM 748 C CA . GLU A 1 93 ? 3.795 -10.509 17.784 1.00 83.56 93 GLU A CA 1
ATOM 749 C C . GLU A 1 93 ? 4.033 -8.998 17.789 1.00 83.56 93 GLU A C 1
ATOM 751 O O . GLU A 1 93 ? 3.285 -8.252 18.420 1.00 83.56 93 GLU A O 1
ATOM 756 N N . ARG A 1 94 ? 5.013 -8.516 17.016 1.00 85.81 94 ARG A N 1
ATOM 757 C CA . ARG A 1 94 ? 5.273 -7.073 16.881 1.00 85.81 94 ARG A CA 1
ATOM 758 C C . ARG A 1 94 ? 4.049 -6.334 16.347 1.00 85.81 94 ARG A C 1
ATOM 760 O O . ARG A 1 94 ? 3.759 -5.209 16.754 1.00 85.81 94 ARG A O 1
ATOM 767 N N . ALA A 1 95 ? 3.292 -6.961 15.452 1.00 86.38 95 ALA A N 1
ATOM 768 C CA . ALA A 1 95 ? 2.033 -6.408 14.988 1.00 86.38 95 ALA A CA 1
ATOM 769 C C . ALA A 1 95 ? 0.981 -6.299 16.098 1.00 86.38 95 ALA A C 1
ATOM 771 O O . ALA A 1 95 ? 0.273 -5.292 16.148 1.00 86.38 95 ALA A O 1
ATOM 772 N N . GLN A 1 96 ? 0.897 -7.283 16.999 1.00 86.44 96 GLN A N 1
ATOM 773 C CA . GLN A 1 96 ? 0.029 -7.199 18.177 1.00 86.44 96 GLN A CA 1
ATOM 774 C C . GLN A 1 96 ? 0.456 -6.073 19.109 1.00 86.44 96 GLN A C 1
ATOM 776 O O . GLN A 1 96 ? -0.387 -5.296 19.544 1.00 86.44 96 GLN A O 1
ATOM 781 N N . GLU A 1 97 ? 1.756 -5.915 19.358 1.00 87.88 97 GLU A N 1
ATOM 782 C CA . GLU A 1 97 ? 2.274 -4.789 20.140 1.00 87.88 97 GLU A CA 1
ATOM 783 C C . GLU A 1 97 ? 1.912 -3.448 19.493 1.00 87.88 97 GLU A C 1
ATOM 785 O O . GLU A 1 97 ? 1.507 -2.503 20.172 1.00 87.88 97 GLU A O 1
ATOM 790 N N . LEU A 1 98 ? 2.008 -3.349 18.165 1.00 88.00 98 LEU A N 1
ATOM 791 C CA . LEU A 1 98 ? 1.634 -2.146 17.431 1.00 88.00 98 LEU A CA 1
ATOM 792 C C . LEU A 1 98 ? 0.136 -1.828 17.584 1.00 88.00 98 LEU A C 1
ATOM 794 O O . LEU A 1 98 ? -0.226 -0.668 17.799 1.00 88.00 98 LEU A O 1
ATOM 798 N N . LEU A 1 99 ? -0.731 -2.840 17.504 1.00 88.44 99 LEU A N 1
ATOM 799 C CA . LEU A 1 99 ? -2.174 -2.697 17.720 1.00 88.44 99 LEU A CA 1
ATOM 800 C C . LEU A 1 99 ? -2.505 -2.343 19.176 1.00 88.44 99 LEU A C 1
ATOM 802 O O . LEU A 1 99 ? -3.292 -1.426 19.406 1.00 88.44 99 LEU A O 1
ATOM 806 N N . ALA A 1 100 ? -1.852 -2.983 20.149 1.00 88.00 100 ALA A N 1
ATOM 807 C CA . ALA A 1 100 ? -1.986 -2.682 21.575 1.00 88.00 100 ALA A CA 1
ATOM 808 C C . ALA A 1 100 ? -1.563 -1.238 21.905 1.00 88.00 100 ALA A C 1
ATOM 810 O O . ALA A 1 100 ? -2.172 -0.586 22.750 1.00 88.00 100 ALA A O 1
ATOM 811 N N . ASN A 1 101 ? -0.590 -0.695 21.166 1.00 87.50 101 ASN A N 1
ATOM 812 C CA . ASN A 1 101 ? -0.188 0.715 21.217 1.00 87.50 101 ASN A CA 1
ATOM 813 C C . ASN A 1 101 ? -1.127 1.659 20.433 1.00 87.50 101 ASN A C 1
ATOM 815 O O . ASN A 1 101 ? -0.808 2.828 20.196 1.00 87.50 101 ASN A O 1
ATOM 819 N N . GLY A 1 102 ? -2.297 1.170 20.021 1.00 86.19 102 GLY A N 1
ATOM 820 C CA . GLY A 1 102 ? -3.356 1.961 19.411 1.00 86.19 102 GLY A CA 1
ATOM 821 C C . GLY A 1 102 ? -3.176 2.204 17.918 1.00 86.19 102 GLY A C 1
ATOM 822 O O . GLY A 1 102 ? -3.707 3.192 17.405 1.00 86.19 102 GLY A O 1
ATOM 823 N N . ALA A 1 103 ? -2.426 1.372 17.190 1.00 87.44 103 ALA A N 1
ATOM 824 C CA . ALA A 1 103 ? -2.433 1.442 15.734 1.00 87.44 103 ALA A CA 1
ATOM 825 C C . ALA A 1 103 ? -3.798 1.040 15.169 1.00 87.44 103 ALA A C 1
ATOM 827 O O . ALA A 1 103 ? -4.453 0.116 15.636 1.00 87.44 103 ALA A O 1
ATOM 828 N N . ARG A 1 104 ? -4.227 1.761 14.135 1.00 86.94 104 ARG A N 1
ATOM 829 C CA . ARG A 1 104 ? -5.502 1.545 13.457 1.00 86.94 104 ARG A CA 1
ATOM 830 C C . ARG A 1 104 ? -5.385 1.946 11.989 1.00 86.94 104 ARG A C 1
ATOM 832 O O . ARG A 1 104 ? -4.551 2.799 11.667 1.00 86.94 104 ARG A O 1
ATOM 839 N N . PRO A 1 105 ? -6.208 1.377 11.098 1.00 88.81 105 PRO A N 1
ATOM 840 C CA . PRO A 1 105 ? -6.322 1.859 9.730 1.00 88.81 105 PRO A CA 1
ATOM 841 C C . PRO A 1 105 ? -6.744 3.336 9.703 1.00 88.81 105 PRO A C 1
ATOM 843 O O . PRO A 1 105 ? -7.683 3.729 10.385 1.00 88.81 105 PRO A O 1
ATOM 846 N N . VAL A 1 106 ? -6.051 4.160 8.916 1.00 90.56 106 VAL A N 1
ATOM 847 C CA . VAL A 1 106 ? -6.335 5.611 8.808 1.00 90.56 106 VAL A CA 1
ATOM 848 C C . VAL A 1 106 ? -6.437 6.111 7.369 1.00 90.56 106 VAL A C 1
ATOM 850 O O . VAL A 1 106 ? -7.048 7.144 7.102 1.00 90.56 106 VAL A O 1
ATOM 853 N N . VAL A 1 107 ? -5.852 5.371 6.429 1.00 93.94 107 VAL A N 1
ATOM 854 C CA . VAL A 1 107 ? -5.805 5.711 5.008 1.00 93.94 107 VAL A CA 1
ATOM 855 C C . VAL A 1 107 ? -5.995 4.457 4.170 1.00 93.94 107 VAL A C 1
ATOM 857 O O . VAL A 1 107 ? -5.611 3.360 4.576 1.00 93.94 107 VAL A O 1
ATOM 860 N N . VAL A 1 108 ? -6.548 4.633 2.975 1.00 95.44 108 VAL A N 1
ATOM 861 C CA . VAL A 1 108 ? -6.661 3.595 1.949 1.00 95.44 108 VAL A CA 1
ATOM 862 C C . VAL A 1 108 ? -5.988 4.085 0.676 1.00 95.44 108 VAL A C 1
ATOM 864 O O . VAL A 1 108 ? -6.099 5.253 0.302 1.00 95.44 108 VAL A O 1
ATOM 867 N N . THR A 1 109 ? -5.295 3.170 -0.001 1.00 96.25 109 THR A N 1
ATOM 868 C CA . THR A 1 109 ? -4.744 3.408 -1.339 1.00 96.25 109 THR A CA 1
ATOM 869 C C . THR A 1 109 ? -5.451 2.501 -2.334 1.00 96.25 109 THR A C 1
ATOM 871 O O . THR A 1 109 ? -5.519 1.291 -2.122 1.00 96.25 109 THR A O 1
ATOM 874 N N . GLN A 1 110 ? -5.981 3.077 -3.410 1.00 96.00 110 GLN A N 1
ATOM 875 C CA . GLN A 1 110 ? -6.613 2.334 -4.503 1.00 96.00 110 GLN A CA 1
ATOM 876 C C . GLN A 1 110 ? -5.864 2.603 -5.798 1.00 96.00 110 GLN A C 1
ATOM 878 O O . GLN A 1 110 ? -5.550 3.750 -6.079 1.00 96.00 110 GLN A O 1
ATOM 883 N N . TYR A 1 111 ? -5.591 1.577 -6.596 1.00 96.88 111 TYR A N 1
ATOM 884 C CA . TYR A 1 111 ? -4.940 1.717 -7.899 1.00 96.88 111 TYR A CA 1
ATOM 885 C C . TYR A 1 111 ? -5.268 0.516 -8.781 1.00 96.88 111 TYR A C 1
ATOM 887 O O . TYR A 1 111 ? -5.600 -0.562 -8.287 1.00 96.88 111 TYR A O 1
ATOM 895 N N . ASN A 1 112 ? -5.129 0.704 -10.089 1.00 96.00 112 ASN A N 1
ATOM 896 C CA . ASN A 1 112 ? -5.178 -0.377 -11.062 1.00 96.00 112 ASN A CA 1
ATOM 897 C C . ASN A 1 112 ? -3.742 -0.804 -11.358 1.00 96.00 112 ASN A C 1
ATOM 899 O O . ASN A 1 112 ? -2.936 0.032 -11.758 1.00 96.00 112 ASN A O 1
ATOM 903 N N . ARG A 1 113 ? -3.414 -2.082 -11.168 1.00 96.44 113 ARG A N 1
ATOM 904 C CA . ARG A 1 113 ? -2.056 -2.590 -11.387 1.00 96.44 113 ARG A CA 1
ATOM 905 C C . ARG A 1 113 ? -1.980 -3.444 -12.640 1.00 96.44 113 ARG A C 1
ATOM 907 O O . ARG A 1 113 ? -2.673 -4.453 -12.731 1.00 96.44 113 ARG A O 1
ATOM 914 N N . LEU A 1 114 ? -1.059 -3.090 -13.529 1.00 96.88 114 LEU A N 1
ATOM 915 C CA . LEU A 1 114 ? -0.505 -4.014 -14.513 1.00 96.88 114 LEU A CA 1
ATOM 916 C C . LEU A 1 114 ? 0.763 -4.629 -13.926 1.00 96.88 114 LEU A C 1
ATOM 918 O O . LEU A 1 114 ? 1.569 -3.928 -13.312 1.00 96.88 114 LEU A O 1
ATOM 922 N N . ALA A 1 115 ? 0.921 -5.940 -14.067 1.00 96.25 115 ALA A N 1
ATOM 923 C CA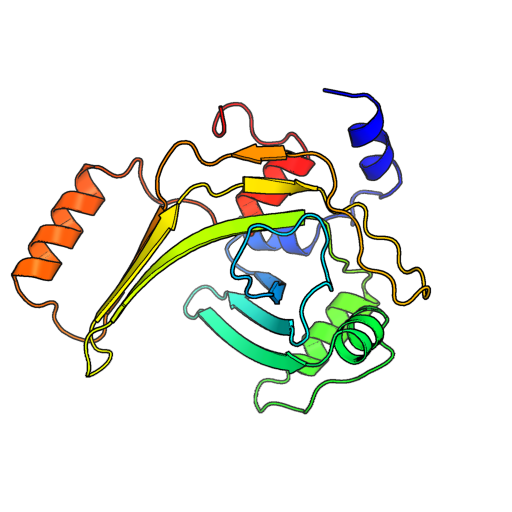 . ALA A 1 115 ? 2.088 -6.657 -13.580 1.00 96.25 115 ALA A CA 1
ATOM 924 C C . ALA A 1 115 ? 2.612 -7.581 -14.676 1.00 96.25 115 ALA A C 1
ATOM 926 O O . ALA A 1 115 ? 1.885 -8.445 -15.159 1.00 96.25 115 ALA A O 1
ATOM 927 N N . TYR A 1 116 ? 3.881 -7.400 -15.013 1.00 95.44 116 TYR A N 1
ATOM 928 C CA . TYR A 1 116 ? 4.635 -8.224 -15.943 1.00 95.44 116 TYR A CA 1
ATOM 929 C C . TYR A 1 116 ? 5.735 -8.922 -15.154 1.00 95.44 116 TYR A C 1
ATOM 931 O O . TYR A 1 116 ? 6.388 -8.305 -14.310 1.00 95.44 116 TYR A O 1
ATOM 939 N N . SER A 1 117 ? 5.918 -10.211 -15.397 1.00 95.12 117 SER A N 1
ATOM 940 C CA . SER A 1 117 ? 6.969 -11.004 -14.769 1.00 95.12 117 SER A CA 1
ATOM 941 C C . SER A 1 117 ? 7.592 -11.889 -15.827 1.00 95.12 117 SER A C 1
ATOM 943 O O . SER A 1 117 ? 6.868 -12.462 -16.644 1.00 95.12 117 SER A O 1
ATOM 945 N N . SER A 1 118 ? 8.912 -12.018 -15.795 1.00 92.81 118 SER A N 1
ATOM 946 C CA . SER A 1 118 ? 9.582 -13.100 -16.500 1.00 92.81 118 SER A CA 1
ATOM 947 C C . SER A 1 118 ? 9.168 -14.447 -15.892 1.00 92.81 118 SER A C 1
ATOM 949 O O . SER A 1 118 ? 8.760 -14.522 -14.726 1.00 92.81 118 SER A O 1
ATOM 951 N N . LEU A 1 119 ? 9.240 -15.512 -16.695 1.00 91.12 119 LEU A N 1
ATOM 952 C CA . LEU A 1 119 ? 8.847 -16.863 -16.273 1.00 91.12 119 LEU A CA 1
ATOM 953 C C . LEU A 1 119 ? 9.739 -17.401 -15.145 1.00 91.12 119 LEU A C 1
ATOM 955 O O . LEU A 1 119 ? 9.266 -18.118 -14.270 1.00 91.12 119 LEU A O 1
ATOM 959 N N . ASP A 1 120 ? 11.011 -17.016 -15.151 1.00 90.62 120 ASP A N 1
ATOM 960 C CA . ASP A 1 120 ? 12.024 -17.352 -14.147 1.00 90.62 120 ASP A CA 1
ATOM 961 C C . ASP A 1 120 ? 12.032 -16.388 -12.945 1.00 90.62 120 ASP A C 1
ATOM 963 O O . ASP A 1 120 ? 12.835 -16.546 -12.032 1.00 90.62 120 ASP A O 1
ATOM 967 N N . SER A 1 121 ? 11.144 -15.386 -12.924 1.00 88.38 121 SER A N 1
ATOM 968 C CA . SER A 1 121 ? 11.070 -14.343 -11.889 1.00 88.38 121 SER A CA 1
ATOM 969 C C . SER A 1 121 ? 12.329 -13.472 -11.728 1.00 88.38 121 SER A C 1
ATOM 971 O O . SER A 1 121 ? 12.419 -12.720 -10.756 1.00 88.38 121 SER A O 1
ATOM 973 N N . SER A 1 122 ? 13.269 -13.517 -12.678 1.00 92.75 122 SER A N 1
ATOM 974 C CA . SER A 1 122 ? 14.462 -12.658 -12.692 1.00 92.75 122 SER A CA 1
ATOM 975 C C . SER A 1 122 ? 14.140 -11.177 -12.894 1.00 92.75 122 SER A C 1
ATOM 977 O O . SER A 1 122 ? 14.904 -10.329 -12.445 1.00 92.75 122 SER A O 1
ATOM 979 N N . LEU A 1 123 ? 13.000 -10.847 -13.511 1.00 95.25 123 LEU A N 1
ATOM 980 C CA . LEU A 1 123 ? 12.525 -9.480 -13.706 1.00 95.25 123 LEU A CA 1
ATOM 981 C C . LEU A 1 123 ? 11.017 -9.382 -13.477 1.00 95.25 123 LEU A C 1
ATOM 983 O O . LEU A 1 123 ? 10.217 -10.129 -14.043 1.00 95.25 123 LEU A O 1
ATOM 987 N N . ARG A 1 124 ? 10.612 -8.376 -12.705 1.00 96.38 124 ARG A N 1
ATOM 988 C CA . ARG A 1 124 ? 9.220 -8.000 -12.491 1.00 96.38 124 ARG A CA 1
ATOM 989 C C . ARG A 1 124 ? 9.042 -6.502 -12.667 1.00 96.38 124 ARG A C 1
ATOM 991 O O . ARG A 1 124 ? 9.701 -5.709 -12.001 1.00 96.38 124 ARG A O 1
ATOM 998 N N . VAL A 1 125 ? 8.081 -6.124 -13.501 1.00 96.31 125 VAL A N 1
ATOM 999 C CA . VAL A 1 125 ? 7.689 -4.730 -13.729 1.00 96.31 125 VAL A CA 1
ATOM 1000 C C . VAL A 1 125 ? 6.231 -4.568 -13.333 1.00 96.31 125 VAL A C 1
ATOM 1002 O O . VAL A 1 125 ? 5.375 -5.354 -13.742 1.00 96.31 125 VAL A O 1
ATOM 1005 N N . THR A 1 126 ? 5.919 -3.556 -12.531 1.00 97.25 126 THR A N 1
ATOM 1006 C CA . THR A 1 126 ? 4.529 -3.196 -12.235 1.00 97.25 126 THR A CA 1
ATOM 1007 C C . THR A 1 126 ? 4.268 -1.735 -12.547 1.00 97.25 126 THR A C 1
ATOM 1009 O O . THR A 1 126 ? 5.139 -0.900 -12.332 1.00 97.25 126 THR A O 1
ATOM 1012 N N . ALA A 1 127 ? 3.071 -1.445 -13.048 1.00 96.56 127 ALA A N 1
ATOM 1013 C CA . ALA A 1 127 ? 2.595 -0.098 -13.323 1.00 96.56 127 ALA A CA 1
ATOM 1014 C C . ALA A 1 127 ? 1.271 0.123 -12.586 1.00 96.56 127 ALA A C 1
ATOM 1016 O O . ALA A 1 127 ? 0.278 -0.558 -12.856 1.00 96.56 127 ALA A O 1
ATOM 1017 N N . ASP A 1 128 ? 1.271 1.060 -11.641 1.00 97.12 128 ASP A N 1
ATOM 1018 C CA . ASP A 1 128 ? 0.095 1.451 -10.872 1.00 97.12 128 ASP A CA 1
ATOM 1019 C C . ASP A 1 128 ? -0.528 2.703 -11.488 1.00 97.12 128 ASP A C 1
ATOM 1021 O O . ASP A 1 128 ? 0.024 3.803 -11.409 1.00 97.12 128 ASP A O 1
ATOM 1025 N N . HIS A 1 129 ? -1.698 2.525 -12.091 1.00 96.06 129 HIS A N 1
ATOM 1026 C CA . HIS A 1 129 ? -2.500 3.580 -12.696 1.00 96.06 129 HIS A CA 1
ATOM 1027 C C . HIS A 1 129 ? -3.593 4.057 -11.743 1.00 96.06 129 HIS A C 1
ATOM 1029 O O . HIS A 1 129 ? -4.127 3.277 -10.946 1.00 96.06 129 HIS A O 1
ATOM 1035 N N . ASN A 1 130 ? -4.001 5.319 -11.905 1.00 95.50 130 ASN A N 1
ATOM 1036 C CA . ASN A 1 130 ? -5.120 5.925 -11.180 1.00 95.50 130 ASN A CA 1
ATOM 1037 C C . ASN A 1 130 ? -5.000 5.719 -9.662 1.00 95.50 130 ASN A C 1
ATOM 1039 O O . ASN A 1 130 ? -5.966 5.302 -9.015 1.00 95.50 130 ASN A O 1
ATOM 1043 N N . LEU A 1 131 ? -3.793 5.922 -9.124 1.00 96.50 131 LEU A N 1
ATOM 1044 C CA . LEU A 1 131 ? -3.516 5.751 -7.706 1.00 96.50 131 LEU A CA 1
ATOM 1045 C C . LEU A 1 131 ? -4.190 6.874 -6.920 1.00 96.50 131 LEU A C 1
ATOM 1047 O O . LEU A 1 131 ? -3.884 8.043 -7.108 1.00 96.50 131 LEU A O 1
ATOM 1051 N N . MET A 1 132 ? -5.108 6.510 -6.037 1.00 96.62 132 MET A N 1
ATOM 1052 C CA . MET A 1 132 ? -5.871 7.431 -5.206 1.00 96.62 132 MET A CA 1
ATOM 1053 C C . MET A 1 132 ? -5.569 7.182 -3.737 1.00 96.62 132 MET A C 1
ATOM 1055 O O . MET A 1 132 ? -5.399 6.036 -3.306 1.00 96.62 132 MET A O 1
ATOM 1059 N N . TYR A 1 133 ? -5.571 8.268 -2.977 1.00 96.75 133 TYR A N 1
ATOM 1060 C CA . TYR A 1 133 ? -5.413 8.286 -1.532 1.00 96.75 133 TYR A CA 1
ATOM 1061 C C . TYR A 1 133 ? -6.740 8.690 -0.914 1.00 96.75 133 TYR A C 1
ATOM 1063 O O . TYR A 1 133 ? -7.323 9.701 -1.300 1.00 96.75 133 TYR A O 1
ATOM 1071 N N . MET A 1 134 ? -7.228 7.906 0.035 1.00 95.50 134 MET A N 1
ATOM 1072 C CA . MET A 1 134 ? -8.527 8.119 0.667 1.00 95.50 134 MET A CA 1
ATOM 1073 C C . MET A 1 134 ? -8.337 8.099 2.178 1.00 95.50 134 MET A C 1
ATOM 1075 O O . MET A 1 134 ? -7.550 7.300 2.692 1.00 95.50 134 MET A O 1
ATOM 1079 N N . ALA A 1 135 ? -9.064 8.949 2.896 1.00 92.62 135 ALA A N 1
ATOM 1080 C CA . ALA A 1 135 ? -9.170 8.808 4.340 1.00 92.62 135 ALA A CA 1
ATOM 1081 C C . ALA A 1 135 ? -9.996 7.559 4.659 1.00 92.62 135 ALA A C 1
ATOM 1083 O O . A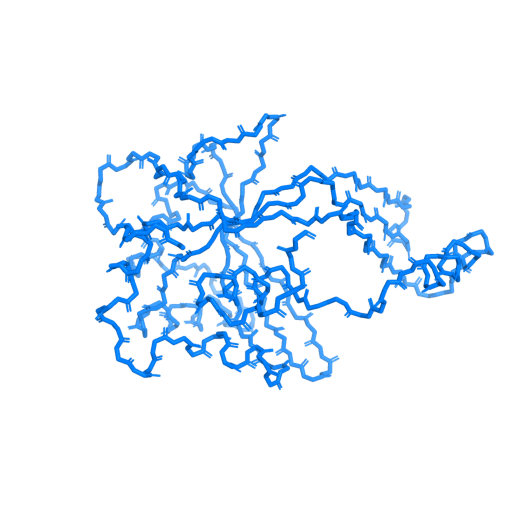LA A 1 135 ? -10.946 7.237 3.942 1.00 92.62 135 ALA A O 1
ATOM 1084 N N . LEU A 1 136 ? -9.669 6.880 5.753 1.00 90.69 136 LEU A N 1
ATOM 1085 C CA . LEU A 1 136 ? -10.511 5.822 6.293 1.00 90.69 136 LEU A CA 1
ATOM 1086 C C . LEU A 1 136 ? -11.046 6.277 7.651 1.00 90.69 136 LEU A C 1
ATOM 1088 O O . LEU A 1 136 ? -10.264 6.351 8.602 1.00 90.69 136 LEU A O 1
ATOM 1092 N N . PRO A 1 137 ? -12.347 6.600 7.764 1.00 81.12 137 PRO A N 1
ATOM 1093 C CA . PRO A 1 137 ? -12.974 6.925 9.039 1.00 81.12 137 PRO A CA 1
ATOM 1094 C C . PRO A 1 137 ? -13.186 5.634 9.837 1.00 81.12 137 PRO A C 1
ATOM 1096 O O . PRO A 1 137 ? -14.308 5.168 10.007 1.00 81.12 137 PRO A O 1
ATOM 1099 N N . TRP A 1 138 ? -12.085 5.011 10.259 1.00 77.94 138 TRP A N 1
ATOM 1100 C CA . TRP A 1 138 ? -12.111 3.728 10.942 1.00 77.94 138 TRP A CA 1
ATOM 1101 C C . TRP A 1 138 ? -12.865 3.837 12.264 1.00 77.94 138 TRP A C 1
ATOM 1103 O O . TRP A 1 138 ? -12.467 4.576 13.166 1.00 77.94 138 TRP A O 1
ATOM 1113 N N . THR A 1 139 ? -13.930 3.052 12.379 1.00 68.81 139 THR A N 1
ATOM 1114 C CA . THR A 1 139 ? -14.629 2.790 13.631 1.00 68.81 139 THR A CA 1
ATOM 1115 C C . THR A 1 139 ? -14.416 1.326 13.982 1.00 68.81 139 THR A C 1
ATOM 1117 O O . THR A 1 139 ? -14.574 0.446 13.140 1.00 68.81 139 THR A O 1
ATOM 1120 N N . SER A 1 140 ? -14.082 1.032 15.237 1.00 59.50 140 SER A N 1
ATOM 1121 C CA . SER A 1 140 ? -13.902 -0.341 15.730 1.00 59.50 140 SER A CA 1
ATOM 1122 C C . SER A 1 140 ? -15.227 -1.109 15.893 1.00 59.50 140 SER A C 1
ATOM 1124 O O . SER A 1 140 ? -15.295 -2.051 16.677 1.00 59.50 140 SER A O 1
ATOM 1126 N N . SER A 1 141 ? -16.303 -0.682 15.222 1.00 57.81 141 SER A N 1
ATOM 1127 C CA . SER A 1 141 ? -17.658 -1.197 15.423 1.00 57.81 141 SER A CA 1
ATOM 1128 C C . SER A 1 141 ? -17.824 -2.623 14.900 1.00 57.81 141 SER A C 1
ATOM 1130 O O . SER A 1 141 ? -17.321 -2.979 13.833 1.00 57.81 141 SER A O 1
ATOM 1132 N N . ASP A 1 142 ? -18.594 -3.414 15.644 1.00 54.62 142 ASP A N 1
ATOM 1133 C CA . ASP A 1 142 ? -18.709 -4.868 15.503 1.00 54.62 142 ASP A CA 1
ATOM 1134 C C . ASP A 1 142 ? -19.842 -5.320 14.566 1.00 54.62 142 ASP A C 1
ATOM 1136 O O . ASP A 1 142 ? -20.290 -6.460 14.612 1.00 54.62 142 ASP A O 1
ATOM 1140 N N . THR A 1 143 ? -20.339 -4.434 13.698 1.00 61.84 143 THR A N 1
ATOM 1141 C CA . THR A 1 143 ? -21.527 -4.730 12.877 1.00 61.84 143 THR A CA 1
ATOM 1142 C C . THR A 1 143 ? -21.265 -5.782 11.795 1.00 61.84 143 THR A C 1
ATOM 1144 O O . THR A 1 143 ? -22.195 -6.226 11.132 1.00 61.84 143 THR A O 1
ATOM 1147 N N . GLY A 1 144 ? -20.003 -6.180 11.577 1.00 64.38 144 GLY A N 1
ATOM 1148 C CA . GLY A 1 144 ? -19.600 -7.060 10.475 1.00 64.38 144 GLY A CA 1
ATOM 1149 C C . GLY A 1 144 ? -19.721 -6.409 9.089 1.00 64.38 144 GLY A C 1
ATOM 1150 O O . GLY A 1 144 ? -19.264 -6.982 8.101 1.00 64.38 144 GLY A O 1
ATOM 1151 N N . GLU A 1 145 ? -20.273 -5.197 9.014 1.00 72.12 145 GLU A N 1
ATOM 1152 C CA . GLU A 1 145 ? -20.542 -4.467 7.780 1.00 72.12 145 GLU A CA 1
ATOM 1153 C C . GLU A 1 145 ? -19.271 -3.869 7.186 1.00 72.12 145 GLU A C 1
ATOM 1155 O O . GLU A 1 145 ? -18.378 -3.403 7.903 1.00 72.12 145 GLU A O 1
ATOM 1160 N N . ALA A 1 146 ? -19.197 -3.858 5.855 1.00 77.75 146 ALA A N 1
ATOM 1161 C CA . ALA A 1 146 ? -18.131 -3.190 5.122 1.00 77.75 146 ALA A CA 1
ATOM 1162 C C . ALA A 1 146 ? -18.015 -1.718 5.559 1.00 77.75 146 ALA A C 1
ATOM 1164 O O . ALA A 1 146 ? -19.015 -1.037 5.782 1.00 77.75 146 ALA A O 1
ATOM 1165 N N . THR A 1 147 ? -16.786 -1.226 5.714 1.00 83.38 147 THR A N 1
ATOM 1166 C CA . THR A 1 147 ? -16.561 0.158 6.152 1.00 83.38 147 THR A CA 1
ATOM 1167 C C . THR A 1 147 ? -16.448 1.052 4.928 1.00 83.38 147 THR A C 1
ATOM 1169 O O . THR A 1 147 ? -15.535 0.875 4.118 1.00 83.38 147 THR A O 1
ATOM 1172 N N . ALA A 1 148 ? -17.354 2.022 4.806 1.00 88.00 148 ALA A N 1
ATOM 1173 C CA . ALA A 1 148 ? -17.343 2.970 3.701 1.00 88.00 148 ALA A CA 1
ATOM 1174 C C . ALA A 1 148 ? -16.035 3.762 3.654 1.00 88.00 148 ALA A C 1
ATOM 1176 O O . ALA A 1 148 ? -15.513 4.226 4.674 1.00 88.00 148 ALA A O 1
ATOM 1177 N N . LEU A 1 149 ? -15.505 3.931 2.445 1.00 90.25 149 LEU A N 1
ATOM 1178 C CA . LEU A 1 149 ? -14.325 4.752 2.249 1.00 90.25 149 LEU A CA 1
ATOM 1179 C C . LEU A 1 149 ? -14.660 6.227 2.493 1.00 90.25 149 LEU A C 1
ATOM 1181 O O . LEU A 1 149 ? -15.716 6.724 2.099 1.00 90.25 149 LEU A O 1
ATOM 1185 N N . GLY A 1 150 ? -13.739 6.936 3.140 1.00 89.44 150 GLY A N 1
ATOM 1186 C CA . GLY A 1 150 ? -13.872 8.360 3.409 1.00 89.44 150 GLY A CA 1
ATOM 1187 C C . GLY A 1 150 ? -13.587 9.239 2.186 1.00 89.44 150 GLY A C 1
ATOM 1188 O O . GLY A 1 150 ? -13.477 8.754 1.058 1.00 89.44 150 GLY A O 1
ATOM 1189 N N . PRO A 1 151 ? -13.447 10.561 2.391 1.00 91.81 151 PRO A N 1
ATOM 1190 C CA . PRO A 1 151 ? -13.141 11.486 1.307 1.00 91.81 151 PRO A CA 1
ATOM 1191 C C . PRO A 1 151 ? -11.799 11.166 0.634 1.00 91.81 151 PRO A C 1
ATOM 1193 O O . PRO A 1 151 ? -10.836 10.745 1.284 1.00 91.81 151 PRO A O 1
ATOM 1196 N N . MET A 1 152 ? -11.728 11.441 -0.670 1.00 94.75 152 MET A N 1
ATOM 1197 C CA . MET A 1 152 ? -10.475 11.419 -1.420 1.00 94.75 152 MET A CA 1
ATOM 1198 C C . MET A 1 152 ? -9.552 12.530 -0.906 1.00 94.75 152 MET A C 1
ATOM 1200 O O . MET A 1 152 ? -9.930 13.701 -0.864 1.00 94.75 152 MET A O 1
ATOM 1204 N N . LEU A 1 153 ? -8.344 12.140 -0.515 1.00 95.81 153 LEU A N 1
ATOM 1205 C CA . LEU A 1 153 ? -7.274 13.024 -0.057 1.00 95.81 153 LEU A CA 1
ATOM 1206 C C . LEU A 1 153 ? -6.477 13.589 -1.234 1.00 95.81 153 LEU A C 1
ATOM 1208 O O . LEU A 1 153 ? -6.037 14.733 -1.194 1.00 95.81 153 LEU A O 1
ATOM 1212 N N . GLY A 1 154 ? -6.307 12.785 -2.283 1.00 94.94 154 GLY A N 1
ATOM 1213 C CA . GLY A 1 154 ? -5.599 13.164 -3.496 1.00 94.94 154 GLY A CA 1
ATOM 1214 C C . GLY A 1 154 ? -5.508 12.009 -4.485 1.00 94.94 154 GLY A C 1
ATOM 1215 O O . GLY A 1 154 ? -5.906 10.878 -4.190 1.00 94.94 154 GLY A O 1
ATOM 1216 N N . MET A 1 155 ? -4.948 12.299 -5.653 1.00 95.38 155 MET A N 1
ATOM 1217 C CA . MET A 1 155 ? -4.685 11.327 -6.705 1.00 95.38 155 MET A CA 1
ATOM 1218 C C . MET A 1 155 ? -3.275 11.548 -7.243 1.00 95.38 155 MET A C 1
ATOM 1220 O O . MET A 1 155 ? -2.819 12.681 -7.352 1.00 95.38 155 MET A O 1
ATOM 1224 N N . GLU A 1 156 ? -2.586 10.460 -7.555 1.00 93.00 156 GLU A N 1
ATOM 1225 C CA . GLU A 1 156 ? -1.306 10.504 -8.243 1.00 93.00 156 GLU A CA 1
ATOM 1226 C C . GLU A 1 156 ? -1.530 10.976 -9.691 1.00 93.00 156 GLU A C 1
ATOM 1228 O O . GLU A 1 156 ? -2.301 10.339 -10.419 1.00 93.00 156 GLU A O 1
ATOM 1233 N N . PRO A 1 157 ? -0.873 12.062 -10.136 1.00 89.62 157 PRO A N 1
ATOM 1234 C CA . PRO A 1 157 ? -1.058 12.591 -11.488 1.00 89.62 157 PRO A CA 1
ATOM 1235 C C . PRO A 1 157 ? -0.364 11.738 -12.559 1.00 89.62 157 PRO A C 1
ATOM 1237 O O . PRO A 1 157 ? -0.644 11.878 -13.748 1.00 89.62 157 PRO A O 1
ATOM 1240 N N . ARG A 1 158 ? 0.562 10.862 -12.153 1.00 91.19 158 ARG A N 1
ATOM 1241 C CA . ARG A 1 158 ? 1.371 10.017 -13.037 1.00 91.19 158 ARG A CA 1
ATOM 1242 C C . ARG A 1 158 ? 1.220 8.539 -12.680 1.00 91.19 158 ARG A C 1
ATOM 1244 O O . ARG A 1 158 ? 0.675 8.167 -11.644 1.00 91.19 158 ARG A O 1
ATOM 1251 N N . VAL A 1 159 ? 1.722 7.685 -13.563 1.00 93.12 159 VAL A N 1
ATOM 1252 C CA . VAL A 1 159 ? 1.820 6.243 -13.315 1.00 93.12 159 VAL A CA 1
ATOM 1253 C C . VAL A 1 159 ? 3.015 5.977 -12.407 1.00 93.12 159 VAL A C 1
ATOM 1255 O O . VAL A 1 159 ? 4.097 6.514 -12.638 1.00 93.12 159 VAL A O 1
ATOM 1258 N N . VAL A 1 160 ? 2.836 5.128 -11.394 1.00 94.06 160 VAL A N 1
ATOM 1259 C CA . VAL A 1 160 ? 3.955 4.668 -10.560 1.00 94.06 160 VAL A CA 1
ATOM 1260 C C . VAL A 1 160 ? 4.465 3.353 -11.121 1.00 94.06 160 VAL A C 1
ATOM 1262 O O . VAL A 1 160 ? 3.738 2.359 -11.115 1.00 94.06 160 VAL A O 1
ATOM 1265 N N . ILE A 1 161 ? 5.709 3.351 -11.591 1.00 94.06 161 ILE A N 1
ATOM 1266 C CA . ILE A 1 161 ? 6.364 2.161 -12.130 1.00 94.06 161 ILE A CA 1
ATOM 1267 C C . ILE A 1 161 ? 7.355 1.629 -11.093 1.00 94.06 161 ILE A C 1
ATOM 1269 O O . ILE A 1 161 ? 8.148 2.382 -10.537 1.00 94.06 161 ILE A O 1
ATOM 1273 N N . GLU A 1 162 ? 7.285 0.330 -10.813 1.00 93.69 162 GLU A N 1
ATOM 1274 C CA . GLU A 1 162 ? 8.220 -0.385 -9.938 1.00 93.69 162 GLU A CA 1
ATOM 1275 C C . GLU A 1 162 ? 8.868 -1.510 -10.749 1.00 93.69 162 GLU A C 1
ATOM 1277 O O . GLU A 1 162 ? 8.161 -2.382 -11.263 1.00 93.69 162 GLU A O 1
ATOM 1282 N N . MET A 1 163 ? 10.199 -1.488 -10.847 1.00 94.62 163 MET A N 1
ATOM 1283 C CA . MET A 1 163 ? 11.004 -2.531 -11.483 1.00 94.62 163 MET A CA 1
ATOM 1284 C C . MET A 1 163 ? 11.817 -3.261 -10.411 1.00 94.62 163 MET A C 1
ATOM 1286 O O . MET A 1 163 ? 12.477 -2.618 -9.600 1.00 94.62 163 MET A O 1
ATOM 1290 N N . LYS A 1 164 ? 11.746 -4.593 -10.382 1.00 93.62 164 LYS A N 1
ATOM 1291 C CA . LYS A 1 164 ? 12.528 -5.458 -9.484 1.00 93.62 164 LYS A CA 1
ATOM 1292 C C . LYS A 1 164 ? 13.215 -6.522 -10.303 1.00 93.62 164 LYS A C 1
ATOM 1294 O O . LYS A 1 164 ? 12.555 -7.141 -11.135 1.00 93.62 164 LYS A O 1
ATOM 1299 N N . TRP A 1 165 ? 14.490 -6.754 -10.045 1.00 95.12 165 TRP A N 1
ATOM 1300 C CA . TRP A 1 165 ? 15.243 -7.774 -10.752 1.00 95.12 165 TRP A CA 1
ATOM 1301 C C . TRP A 1 165 ? 16.251 -8.469 -9.844 1.00 95.12 165 TRP A C 1
ATOM 1303 O O . TRP A 1 165 ? 16.617 -7.946 -8.791 1.00 95.12 165 TRP A O 1
ATOM 1313 N N . TYR A 1 166 ? 16.677 -9.653 -10.270 1.00 92.56 166 TYR A N 1
ATOM 1314 C CA . TYR A 1 166 ? 17.741 -10.433 -9.655 1.00 92.56 166 TYR A CA 1
ATOM 1315 C C . TYR A 1 166 ? 18.822 -10.705 -10.700 1.00 92.56 166 TYR A C 1
ATOM 1317 O O . TYR A 1 166 ? 18.519 -11.180 -11.791 1.00 92.56 166 TYR A O 1
ATOM 1325 N N . GLY A 1 167 ? 20.079 -10.427 -10.353 1.00 90.62 167 GLY A N 1
ATOM 1326 C CA . GLY A 1 167 ? 21.209 -10.585 -11.270 1.00 90.62 167 GLY A CA 1
ATOM 1327 C C . GLY A 1 167 ? 21.303 -9.465 -12.309 1.00 90.62 167 GLY A C 1
ATOM 1328 O O . GLY A 1 167 ? 20.912 -8.326 -12.050 1.00 90.62 167 GLY A O 1
ATOM 1329 N N . GLU A 1 168 ? 21.864 -9.785 -13.473 1.00 91.25 168 GLU A N 1
ATOM 1330 C CA . GLU A 1 168 ? 22.046 -8.829 -14.566 1.00 91.25 168 GLU A CA 1
ATOM 1331 C C . GLU A 1 168 ? 20.752 -8.628 -15.363 1.00 91.25 168 GLU A C 1
ATOM 1333 O O . GLU A 1 168 ? 20.033 -9.578 -15.679 1.00 91.25 168 GLU A O 1
ATOM 1338 N N . LEU A 1 169 ? 20.455 -7.373 -15.713 1.00 92.81 169 LEU A N 1
ATOM 1339 C CA . LEU A 1 169 ? 19.314 -7.053 -16.566 1.00 92.81 169 LEU A CA 1
ATOM 1340 C C . LEU A 1 169 ? 19.622 -7.413 -18.026 1.00 92.81 169 LEU A C 1
ATOM 1342 O O . LEU A 1 169 ? 20.684 -7.045 -18.531 1.00 92.81 169 LEU A O 1
ATOM 1346 N N . PRO A 1 170 ? 18.679 -8.033 -18.760 1.00 92.56 170 PRO A N 1
ATOM 1347 C CA . PRO A 1 170 ? 18.809 -8.137 -20.207 1.00 92.56 170 PRO A CA 1
ATOM 1348 C C . PRO A 1 170 ? 18.836 -6.734 -20.831 1.00 92.56 170 PRO A C 1
ATOM 1350 O O . PRO A 1 170 ? 18.187 -5.818 -20.324 1.00 92.56 170 PRO A O 1
ATOM 1353 N N . HIS A 1 171 ? 19.541 -6.571 -21.956 1.00 94.56 171 HIS A N 1
ATOM 1354 C CA . HIS A 1 171 ? 19.795 -5.257 -22.571 1.00 94.56 171 HIS A CA 1
ATOM 1355 C C . HIS A 1 171 ? 18.542 -4.378 -22.704 1.00 94.56 171 HIS A C 1
ATOM 1357 O O . HIS A 1 171 ? 18.541 -3.242 -22.242 1.00 94.56 171 HIS A O 1
ATOM 1363 N N . TRP A 1 172 ? 17.439 -4.930 -23.219 1.00 94.94 172 TRP A N 1
ATOM 1364 C CA . TRP A 1 172 ? 16.182 -4.188 -23.374 1.00 94.94 172 TRP A CA 1
ATOM 1365 C C . TRP A 1 172 ? 15.622 -3.655 -22.042 1.00 94.94 172 TRP A C 1
ATOM 1367 O O . TRP A 1 172 ? 14.998 -2.595 -22.012 1.00 94.94 172 TRP A O 1
ATOM 1377 N N . ALA A 1 173 ? 15.817 -4.381 -20.937 1.00 95.12 173 ALA A N 1
ATOM 1378 C CA . ALA A 1 173 ? 15.328 -3.989 -19.619 1.00 95.12 173 ALA A CA 1
ATOM 1379 C C . ALA A 1 173 ? 16.245 -2.945 -18.976 1.00 95.12 173 ALA A C 1
ATOM 1381 O O . ALA A 1 173 ? 15.759 -2.068 -18.265 1.00 95.12 173 ALA A O 1
ATOM 1382 N N . SER A 1 174 ? 17.549 -3.003 -19.265 1.00 96.12 174 SER A N 1
ATOM 1383 C CA . SER A 1 174 ? 18.483 -1.930 -18.918 1.00 96.12 174 SER A CA 1
ATOM 1384 C C . SER A 1 174 ? 18.122 -0.632 -19.646 1.00 96.12 174 SER A C 1
ATOM 1386 O O . SER A 1 174 ? 18.028 0.417 -19.012 1.00 96.12 174 SER A O 1
ATOM 1388 N N . ASP A 1 175 ? 17.835 -0.699 -20.950 1.00 96.25 175 ASP A N 1
ATOM 1389 C CA . ASP A 1 175 ? 17.415 0.470 -21.736 1.00 96.25 175 ASP A CA 1
ATOM 1390 C C . ASP A 1 175 ? 16.095 1.054 -21.216 1.00 96.25 175 ASP A C 1
ATOM 1392 O O . ASP A 1 175 ? 15.949 2.271 -21.073 1.00 96.25 175 ASP A O 1
ATOM 1396 N N . LEU A 1 176 ? 15.139 0.182 -20.872 1.00 95.00 176 LEU A N 1
ATOM 1397 C CA . LEU A 1 176 ? 13.887 0.583 -20.240 1.00 95.00 176 LEU A CA 1
ATOM 1398 C C . LEU A 1 176 ? 14.132 1.265 -18.888 1.00 95.00 176 LEU A C 1
ATOM 1400 O O . LEU A 1 176 ? 13.530 2.300 -18.619 1.00 95.00 176 LEU A O 1
ATOM 1404 N N . HIS A 1 177 ? 15.002 0.714 -18.041 1.00 94.31 177 HIS A N 1
ATOM 1405 C CA . HIS A 1 177 ? 15.328 1.300 -16.742 1.00 94.31 177 HIS A CA 1
ATOM 1406 C C . HIS A 1 177 ? 15.917 2.708 -16.885 1.00 94.31 177 HIS A C 1
ATOM 1408 O O . HIS A 1 177 ? 15.449 3.632 -16.223 1.00 94.31 177 HIS A O 1
ATOM 1414 N N . GLU A 1 178 ? 16.879 2.898 -17.790 1.00 94.50 178 GLU A N 1
ATOM 1415 C CA . GLU A 1 178 ? 17.482 4.211 -18.044 1.00 94.50 178 GLU A CA 1
ATOM 1416 C C . GLU A 1 178 ? 16.481 5.210 -18.635 1.00 94.50 178 GLU A C 1
ATOM 1418 O O . GLU A 1 178 ? 16.459 6.383 -18.250 1.00 94.50 178 GLU A O 1
ATOM 1423 N N . TYR A 1 179 ? 15.599 4.753 -19.530 1.00 94.62 179 TYR A N 1
ATOM 1424 C CA . TYR A 1 179 ? 14.483 5.563 -20.012 1.00 94.62 179 TYR A CA 1
ATOM 1425 C C . TYR A 1 179 ? 13.582 6.006 -18.852 1.00 94.62 179 TYR A C 1
ATOM 1427 O O . TYR A 1 179 ? 13.349 7.199 -18.671 1.00 94.62 179 TYR A O 1
ATOM 1435 N N . LEU A 1 180 ? 13.124 5.066 -18.022 1.00 92.38 180 LEU A N 1
ATOM 1436 C CA . LEU A 1 180 ? 12.234 5.355 -16.897 1.00 92.38 180 LEU A CA 1
ATOM 1437 C C . LEU A 1 180 ? 12.882 6.289 -15.876 1.00 92.38 180 LEU A C 1
ATOM 1439 O O . LEU A 1 180 ? 12.221 7.200 -15.386 1.00 92.38 180 LEU A O 1
ATOM 1443 N N . LYS A 1 181 ? 14.171 6.098 -15.584 1.00 91.44 181 LYS A N 1
ATOM 1444 C CA . LYS A 1 181 ? 14.932 6.953 -14.673 1.00 91.44 181 LYS A CA 1
ATOM 1445 C C . LYS A 1 181 ? 14.973 8.396 -15.174 1.00 91.44 181 LYS A C 1
ATOM 1447 O O . LYS A 1 181 ? 14.706 9.305 -14.392 1.00 91.44 181 LYS A O 1
ATOM 1452 N N . ARG A 1 182 ? 15.223 8.608 -16.472 1.00 92.44 182 ARG A N 1
ATOM 1453 C CA . ARG A 1 182 ? 15.249 9.943 -17.095 1.00 92.44 182 ARG A CA 1
ATOM 1454 C C . ARG A 1 182 ? 13.881 10.628 -17.122 1.00 92.44 182 ARG A C 1
ATOM 1456 O O . ARG A 1 182 ? 13.812 11.833 -16.910 1.00 92.44 182 ARG A O 1
ATOM 1463 N N . GLU A 1 183 ? 12.809 9.879 -17.374 1.00 90.38 183 GLU A N 1
ATOM 1464 C CA . GLU A 1 183 ? 11.444 10.428 -17.436 1.00 90.38 183 GLU A CA 1
ATOM 1465 C C . GLU A 1 183 ? 10.779 10.561 -16.048 1.00 90.38 183 GLU A C 1
ATOM 1467 O O . GLU A 1 183 ? 9.708 11.168 -15.902 1.00 90.38 183 GLU A O 1
ATOM 1472 N N . SER A 1 184 ? 11.394 9.986 -15.010 1.00 87.88 184 SER A N 1
ATOM 1473 C CA . SER A 1 184 ? 10.920 10.080 -13.630 1.00 87.88 184 SER A CA 1
ATOM 1474 C C . SER A 1 184 ? 11.260 11.430 -12.996 1.00 87.88 184 SER A C 1
ATOM 1476 O O . SER A 1 184 ? 12.269 12.058 -13.298 1.00 87.88 184 SER A O 1
ATOM 1478 N N . VAL A 1 185 ? 10.422 11.871 -12.055 1.00 80.88 185 VAL A N 1
ATOM 1479 C CA . VAL A 1 185 ? 10.624 13.124 -11.299 1.00 80.88 185 VAL A CA 1
ATOM 1480 C C . VAL A 1 185 ? 11.499 12.877 -10.050 1.00 80.88 185 VAL A C 1
ATOM 1482 O O . VAL A 1 185 ? 11.500 13.669 -9.114 1.00 80.88 185 VAL A O 1
ATOM 1485 N N . GLY A 1 186 ? 12.247 11.768 -10.026 1.00 76.19 186 GLY A N 1
ATOM 1486 C CA . GLY A 1 186 ? 13.077 11.331 -8.903 1.00 76.19 186 GLY A CA 1
ATOM 1487 C C . GLY A 1 186 ? 12.451 10.220 -8.057 1.00 76.19 186 GLY A C 1
ATOM 1488 O O . GLY A 1 186 ? 11.405 9.654 -8.391 1.00 76.19 186 GLY A O 1
ATOM 1489 N N . GLU A 1 187 ? 13.124 9.892 -6.953 1.00 77.81 187 GLU A N 1
ATOM 1490 C CA . GLU A 1 187 ? 12.658 8.877 -6.013 1.00 77.81 187 GLU A CA 1
ATOM 1491 C C . GLU A 1 187 ? 11.383 9.325 -5.301 1.00 77.81 187 GLU A C 1
ATOM 1493 O O . GLU A 1 187 ? 11.250 10.447 -4.811 1.00 77.81 187 GLU A O 1
ATOM 1498 N N . ARG A 1 188 ? 10.416 8.412 -5.252 1.00 84.94 188 ARG A N 1
ATOM 1499 C CA . ARG A 1 188 ? 9.080 8.686 -4.739 1.00 84.94 188 ARG A CA 1
ATOM 1500 C C . ARG A 1 188 ? 8.917 8.063 -3.350 1.00 84.94 188 ARG A C 1
ATOM 1502 O O . ARG A 1 188 ? 9.116 6.852 -3.222 1.00 84.94 188 ARG A O 1
ATOM 1509 N N . PRO A 1 189 ? 8.439 8.813 -2.338 1.00 87.69 189 PRO A N 1
ATOM 1510 C CA . PRO A 1 189 ? 8.107 8.239 -1.038 1.00 87.69 189 PRO A CA 1
ATOM 1511 C C . PRO A 1 189 ? 7.074 7.109 -1.140 1.00 87.69 189 PRO A C 1
ATOM 1513 O O . PRO A 1 189 ? 6.301 7.007 -2.101 1.00 87.69 189 PRO A O 1
ATOM 1516 N N . SER A 1 190 ? 7.005 6.256 -0.117 1.00 88.62 190 SER A N 1
ATOM 1517 C CA . SER A 1 190 ? 6.040 5.153 -0.104 1.00 88.62 190 SER A CA 1
ATOM 1518 C C . SER A 1 190 ? 4.592 5.662 -0.208 1.00 88.62 190 SER A C 1
ATOM 1520 O O . SER A 1 190 ? 4.257 6.776 0.202 1.00 88.62 190 SER A O 1
ATOM 1522 N N . LYS A 1 191 ? 3.692 4.827 -0.748 1.00 93.12 191 LYS A N 1
ATOM 1523 C CA . LYS A 1 191 ? 2.261 5.172 -0.859 1.00 93.12 191 LYS A CA 1
ATOM 1524 C C . LYS A 1 191 ? 1.645 5.539 0.500 1.00 93.12 191 LYS A C 1
ATOM 1526 O O . LYS A 1 191 ? 0.791 6.414 0.553 1.00 93.12 191 LYS A O 1
ATOM 1531 N N . PHE A 1 192 ? 2.091 4.886 1.576 1.00 92.00 192 PHE A N 1
ATOM 1532 C CA . PHE A 1 192 ? 1.662 5.178 2.944 1.00 92.00 192 PHE A CA 1
ATOM 1533 C C . PHE A 1 192 ? 2.104 6.576 3.387 1.00 92.00 192 PHE A C 1
ATOM 1535 O O . PHE A 1 192 ? 1.275 7.344 3.869 1.00 92.00 192 PHE A O 1
ATOM 1542 N N . MET A 1 193 ? 3.373 6.932 3.155 1.00 91.94 193 MET A N 1
ATOM 1543 C CA . MET A 1 193 ? 3.912 8.243 3.527 1.00 91.94 193 MET A CA 1
ATOM 1544 C C . MET A 1 193 ? 3.161 9.384 2.839 1.00 91.94 193 MET A C 1
ATOM 1546 O O . MET A 1 193 ? 2.775 10.346 3.496 1.00 91.94 193 MET A O 1
ATOM 1550 N N . ILE A 1 194 ? 2.878 9.245 1.541 1.00 93.50 194 ILE A N 1
ATOM 1551 C CA . ILE A 1 194 ? 2.105 10.244 0.790 1.00 93.50 194 ILE A CA 1
ATOM 1552 C C . ILE A 1 194 ? 0.669 10.335 1.317 1.00 93.50 194 ILE A C 1
ATOM 1554 O O . ILE A 1 194 ? 0.185 11.429 1.593 1.00 93.50 194 ILE A O 1
ATOM 1558 N N . ALA A 1 195 ? -0.006 9.196 1.509 1.00 94.56 195 ALA A N 1
ATOM 1559 C CA . ALA A 1 195 ? -1.389 9.169 1.978 1.00 94.56 195 ALA A CA 1
ATOM 1560 C C . ALA A 1 195 ? -1.556 9.837 3.352 1.00 94.56 195 ALA A C 1
ATOM 1562 O O . ALA A 1 195 ? -2.471 10.637 3.543 1.00 94.56 195 ALA A O 1
ATOM 1563 N N . VAL A 1 196 ? -0.671 9.523 4.304 1.00 93.19 196 VAL A N 1
ATOM 1564 C CA . VAL A 1 196 ? -0.715 10.114 5.647 1.00 93.19 196 VAL A CA 1
ATOM 1565 C C . VAL A 1 196 ? -0.307 11.586 5.608 1.00 93.19 196 VAL A C 1
ATOM 1567 O O . VAL A 1 196 ? -0.977 12.404 6.227 1.00 93.19 196 VAL A O 1
ATOM 1570 N N . GLY A 1 197 ? 0.708 11.962 4.825 1.00 93.12 197 GLY A N 1
ATOM 1571 C CA . GLY A 1 197 ? 1.072 13.369 4.635 1.00 93.12 197 GLY A CA 1
ATOM 1572 C C . GLY A 1 197 ? -0.080 14.215 4.078 1.00 93.12 197 GLY A C 1
ATOM 1573 O O . GLY A 1 197 ? -0.292 15.338 4.534 1.00 93.12 197 GLY A O 1
ATOM 1574 N N . LEU A 1 198 ? -0.872 13.672 3.146 1.00 93.69 198 LEU A N 1
ATOM 1575 C CA . LEU A 1 198 ? -2.095 14.314 2.645 1.00 93.69 198 LEU A CA 1
ATOM 1576 C C . LEU A 1 198 ? -3.188 14.393 3.716 1.00 93.69 198 LEU A C 1
ATOM 1578 O O . LEU A 1 198 ? -3.813 15.441 3.871 1.00 93.69 198 LEU A O 1
ATOM 1582 N N . LEU A 1 199 ? -3.399 13.315 4.482 1.00 92.88 199 LEU A N 1
ATOM 1583 C CA . LEU A 1 199 ? -4.368 13.284 5.586 1.00 92.88 199 LEU A CA 1
ATOM 1584 C C . LEU A 1 199 ? -4.067 14.361 6.640 1.00 92.88 199 LEU A C 1
ATOM 1586 O O . LEU A 1 199 ? -4.988 14.979 7.171 1.00 92.88 199 LEU A O 1
ATOM 1590 N N . LEU A 1 200 ? -2.783 14.594 6.924 1.00 91.56 200 LEU A N 1
ATOM 1591 C CA . LEU A 1 200 ? -2.312 15.575 7.903 1.00 91.56 200 LEU A CA 1
ATOM 1592 C C . LEU A 1 200 ? -2.176 16.996 7.346 1.00 91.56 200 LEU A C 1
ATOM 1594 O O . LEU A 1 200 ? -1.929 17.923 8.114 1.00 91.56 200 LEU A O 1
ATOM 1598 N N . GLY A 1 201 ? -2.352 17.184 6.035 1.00 89.06 201 GLY A N 1
ATOM 1599 C CA . GLY A 1 201 ? -2.151 18.476 5.380 1.00 89.06 201 GLY A CA 1
ATOM 1600 C C . GLY A 1 201 ? -0.691 18.938 5.365 1.00 89.06 201 GLY A C 1
ATOM 1601 O O . GLY A 1 201 ? -0.443 20.131 5.259 1.00 89.06 201 GLY A O 1
ATOM 1602 N N . GLU A 1 202 ? 0.267 18.015 5.477 1.00 85.25 202 GLU A N 1
ATOM 1603 C CA . GLU A 1 202 ? 1.713 18.301 5.480 1.00 85.25 202 GLU A CA 1
ATOM 1604 C C . GLU A 1 202 ? 2.317 18.381 4.068 1.00 85.25 202 GLU A C 1
ATOM 1606 O O . GLU A 1 202 ? 3.496 18.677 3.899 1.00 85.25 202 GLU A O 1
ATOM 1611 N N . THR A 1 203 ? 1.530 18.073 3.041 1.00 63.38 203 THR A N 1
ATOM 1612 C CA . THR A 1 203 ? 1.965 18.090 1.641 1.00 63.38 203 THR A CA 1
ATOM 1613 C C . THR A 1 203 ? 1.586 19.420 1.001 1.00 63.38 203 THR A C 1
ATOM 1615 O O . THR A 1 203 ? 0.589 19.533 0.287 1.00 63.38 203 THR A O 1
ATOM 1618 N N . ASP A 1 204 ? 2.406 20.441 1.233 1.00 44.81 204 ASP A N 1
ATOM 1619 C CA . ASP A 1 204 ? 2.379 21.655 0.421 1.00 44.81 204 ASP A CA 1
ATOM 1620 C C . ASP A 1 204 ? 2.855 21.313 -1.005 1.00 44.81 204 ASP A C 1
ATOM 1622 O O . ASP A 1 204 ? 4.043 21.252 -1.305 1.00 44.81 204 ASP A O 1
ATOM 1626 N N . GLY A 1 205 ? 1.905 21.046 -1.907 1.00 45.50 205 GLY A N 1
ATOM 1627 C CA . GLY A 1 205 ? 2.107 21.214 -3.352 1.00 45.50 205 GLY A CA 1
ATOM 1628 C C . GLY A 1 205 ? 2.575 20.017 -4.192 1.00 45.50 205 GLY A C 1
ATOM 1629 O O . GLY A 1 205 ? 2.738 20.203 -5.392 1.00 45.50 205 GLY A O 1
ATOM 1630 N N . GLN A 1 206 ? 2.747 18.805 -3.651 1.00 43.56 206 GLN A N 1
ATOM 1631 C CA . GLN A 1 206 ? 3.202 17.647 -4.458 1.00 43.56 206 GLN A CA 1
ATOM 1632 C C . GLN A 1 206 ? 2.085 16.778 -5.066 1.00 43.56 206 GLN A C 1
ATOM 1634 O O . GLN A 1 206 ? 2.359 15.974 -5.951 1.00 43.56 206 GLN A O 1
ATOM 1639 N N . ALA A 1 207 ? 0.831 16.943 -4.636 1.00 42.69 207 ALA A N 1
ATOM 1640 C CA . ALA A 1 207 ? -0.317 16.215 -5.185 1.00 42.69 207 ALA A CA 1
ATOM 1641 C C . ALA A 1 207 ? -1.423 17.191 -5.611 1.00 42.69 207 ALA A C 1
ATOM 1643 O O . ALA A 1 207 ? -2.454 17.327 -4.947 1.00 42.69 207 ALA A O 1
ATOM 1644 N N . ARG A 1 208 ? -1.179 17.912 -6.705 1.00 36.97 208 ARG A N 1
ATOM 1645 C CA . ARG A 1 208 ? -2.226 18.557 -7.500 1.00 36.97 208 ARG A CA 1
ATOM 1646 C C . ARG A 1 208 ? -2.119 18.087 -8.937 1.00 36.97 208 ARG A C 1
ATOM 1648 O O . ARG A 1 208 ? -0.970 17.984 -9.418 1.00 36.97 208 ARG A O 1
#

Sequence (208 aa):
MPKSARRAAEGVTRQTWAVYRAGKSGAAMQLRLREYHRTRPRDVFGSGTLWIEFKDDDEETSLKERFGVTNALARSFLRGEHVLPEDERRLGERAQELLANGARPVVVTQYNRLAYSSLDSSLRVTADHNLMYMALPWTSSDTGEATALGPMLGMEPRVVIEMKWYGELPHWASDLHEYLKRESVGERPSKFMIAVGLLLGETDGQAR

pLDDT: mean 83.12, std 15.73, range [36.97, 97.25]

Foldseek 3Di:
DDPVLVVLVPPDPPVPCVQLVCLVVQWHKDWDKDDDDPDDDQFPLPDQKIKTKIWTTDPPDIDIDIDIDGSLQVLCVLCLNDQDDADPVRSSVVSSVCSVVPDDQFKDWDWDKDWDADPVRQKIKIKTHFIWMWTFSDDSDDPSDTGGTHDTLFTDPDIDMDMDGDDDDDPVVVVVVVVCCVVDPDDDRDPVNVNVCSSVVVDDPPGD

Secondary structure (DSSP, 8-state):
--HHHHHTTTT--TTTTHHHHHHHTT-EEEEEEE---SS--SEES-SS-EEEEEEEE-SS-EEEEEEEE-HHHHHHHHTT--PPPP-TT-HHHHHHHHHHTT----EEEEEEEEEEE-TTSSEEEEEEEEEEEEE-------S-PPEEP--EEEE-SS-EEEEEESSSPPHHHHHHHHHHHHHS-S----HHHHHHHHHTT--SSS--

Radius of gyration: 18.23 Å; chains: 1; bounding box: 44×40×45 Å